Protein AF-W5PXC7-F1 (afdb_monomer)

Sequence (180 aa):
SSSSRVSINCCSNLGPGPRWCDVPHPPLKIPGGRGNSQRDHNLSANLFYSDNRLNVTEELTSNNKTRIFNVQSRLTEAKHINWRAVLSNSCLYIEIPGGALPEGSKDSFAVLLEFAEEQLHVDHVFICFHKNRDDRAALLRTFSFLGFEIVRPGHPLVPKRPDACFMAYTFERESSGEEE

pLDDT: mean 79.74, std 21.17, range [34.0, 98.38]

Foldseek 3Di:
DDDDDDDDDDDDDDDDDDDDDDDDDDDDDDPPPPPPPPPDPPPAWDFDDDDQFWTKTWGDDPDPQKIWIWIWTDPDVPDIDTWIWIDGPLEIETEDDPDDDDPCVVVSVVVVVVCSCPVVVHFKYKYKYFPPHPCNVVVQVVVVVVVWAWDDQPPPPDPNDPRMTMTMDGDDDPPPPPDD

Secondary structure (DSSP, 8-state):
------------------------PPPS--------S-----TTEEEEEE-SSEEEEEE--S-TTEEEEEEEEEEETTEEEEEEEEEETTEEEEEPPSSSPPTTHHHHHHHHHHHHHHTT--SEEEEEEETT-TTHHHHHHHHHHTT-EEPPTT-TTS-S-TTEEEEEEE----------

Radius of gyration: 29.54 Å; Cα contacts (8 Å, |Δi|>4): 214; chains: 1; bounding box: 68×79×85 Å

Solvent-accessible surface area (backbone atoms only — not comparable to full-atom values): 11642 Å² total; per-residue (Å²): 141,78,90,90,79,89,88,88,83,89,86,87,89,87,86,90,90,84,88,84,83,87,89,80,88,82,80,94,76,73,79,80,75,76,72,69,83,75,72,76,75,76,83,59,63,45,84,71,48,72,64,85,49,39,41,30,29,32,45,77,58,100,46,95,69,48,46,37,34,46,40,33,28,48,84,45,100,87,56,72,51,77,42,50,33,38,39,43,84,52,33,36,39,34,57,57,72,85,72,82,79,60,91,63,48,68,64,46,48,51,54,50,50,53,44,40,48,76,75,64,61,35,52,32,41,33,41,34,38,62,61,86,45,91,59,44,69,59,52,55,52,55,41,40,75,72,62,32,42,82,54,63,90,85,41,91,92,53,80,98,48,93,63,47,42,44,32,38,32,69,65,87,68,83,74,83,76,80,79,130

Structure (mmCIF, N/CA/C/O backbone):
data_AF-W5PXC7-F1
#
_entry.id   AF-W5PXC7-F1
#
loop_
_atom_site.group_PDB
_atom_site.id
_atom_site.type_symbol
_atom_site.label_atom_id
_atom_site.label_alt_id
_atom_site.label_comp_id
_atom_site.label_asym_id
_atom_site.label_entity_id
_atom_site.label_seq_id
_atom_site.pdbx_PDB_ins_code
_atom_site.Cartn_x
_atom_site.Cartn_y
_atom_site.Cartn_z
_atom_site.occupancy
_atom_site.B_iso_or_equiv
_atom_site.auth_seq_id
_atom_site.auth_comp_id
_atom_site.auth_asym_id
_atom_site.auth_atom_id
_atom_site.pdbx_PDB_model_num
ATOM 1 N N . SER A 1 1 ? 2.659 60.832 -31.845 1.00 37.03 1 SER A N 1
ATOM 2 C CA . SER A 1 1 ? 1.653 60.329 -32.802 1.00 37.03 1 SER A CA 1
ATOM 3 C C . SER A 1 1 ? 1.151 58.990 -32.309 1.00 37.03 1 SER A C 1
ATOM 5 O O . SER A 1 1 ? 1.986 58.197 -31.918 1.00 37.03 1 SER A O 1
ATOM 7 N N . SER A 1 2 ? -0.116 58.609 -32.271 1.00 34.00 2 SER A N 1
ATOM 8 C CA . SER A 1 2 ? -1.438 59.248 -32.317 1.00 34.00 2 SER A CA 1
ATOM 9 C C . SER A 1 2 ? -2.415 58.069 -32.179 1.00 34.00 2 SER A C 1
ATOM 11 O O . SER A 1 2 ? -2.154 57.002 -32.728 1.00 34.00 2 SER A O 1
ATOM 13 N N . SER A 1 3 ? -3.522 58.245 -31.456 1.00 39.34 3 SER A N 1
ATOM 14 C CA . SER A 1 3 ? -4.664 57.312 -31.465 1.00 39.34 3 SER A CA 1
ATOM 15 C C . SER A 1 3 ? -5.178 57.036 -32.881 1.00 39.34 3 SER A C 1
ATOM 17 O O . SER A 1 3 ? -5.023 57.907 -33.736 1.00 39.34 3 SER A O 1
ATOM 19 N N . SER A 1 4 ? -5.914 55.932 -33.084 1.00 35.84 4 SER A N 1
ATOM 20 C CA . SER A 1 4 ? -7.205 55.950 -33.803 1.00 35.84 4 SER A CA 1
ATOM 21 C C . SER A 1 4 ? -7.971 54.624 -33.746 1.00 35.84 4 SER A C 1
ATOM 23 O O . SER A 1 4 ? -7.425 53.557 -33.491 1.00 35.84 4 SER A O 1
ATOM 25 N N . ARG A 1 5 ? -9.281 54.781 -33.930 1.00 37.16 5 ARG A N 1
ATOM 26 C CA . ARG A 1 5 ? -10.424 53.893 -33.711 1.00 37.16 5 ARG A CA 1
ATOM 27 C C . ARG A 1 5 ? -10.960 53.311 -35.034 1.00 37.16 5 ARG A C 1
ATOM 29 O O . ARG A 1 5 ? -10.820 53.967 -36.055 1.00 37.16 5 ARG A O 1
ATOM 36 N N . VAL A 1 6 ? -11.733 52.217 -34.903 1.00 38.09 6 VAL A N 1
ATOM 37 C CA . VAL A 1 6 ? -12.977 51.851 -35.644 1.00 38.09 6 VAL A CA 1
ATOM 38 C C . VAL A 1 6 ? -12.861 51.478 -37.135 1.00 38.09 6 VAL A C 1
ATOM 40 O O . VAL A 1 6 ? -12.291 52.221 -37.922 1.00 38.09 6 VAL A O 1
ATOM 43 N N . SER A 1 7 ? -13.529 50.384 -37.548 1.00 36.09 7 SER A N 1
ATOM 44 C CA . SER A 1 7 ? -14.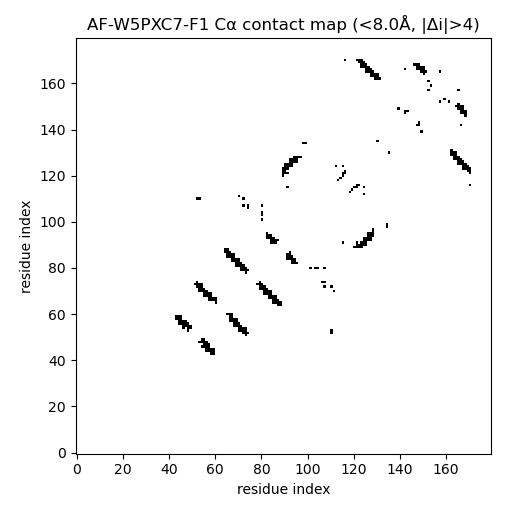666 50.437 -38.500 1.00 36.09 7 SER A CA 1
ATOM 45 C C . SER A 1 7 ? -15.353 49.088 -38.752 1.00 36.09 7 SER A C 1
ATOM 47 O O . SER A 1 7 ? -14.723 48.050 -38.918 1.00 36.09 7 SER A O 1
ATOM 49 N N . ILE 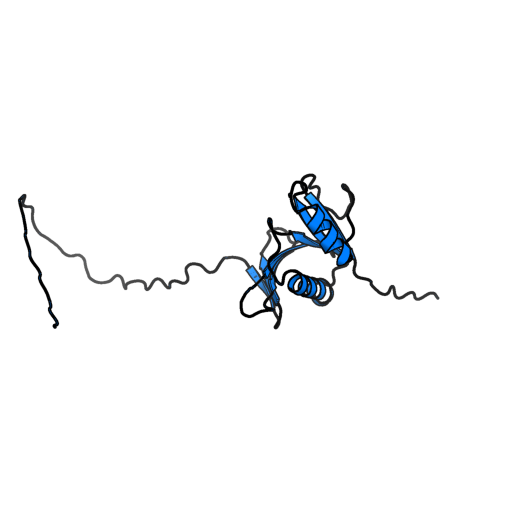A 1 8 ? -16.683 49.185 -38.768 1.00 45.88 8 ILE A N 1
ATOM 50 C CA . ILE A 1 8 ? -17.730 48.230 -39.151 1.00 45.88 8 ILE A CA 1
ATOM 51 C C . ILE A 1 8 ? -17.964 48.343 -40.668 1.00 45.88 8 ILE A C 1
ATOM 53 O O . ILE A 1 8 ? -17.938 49.458 -41.180 1.00 45.88 8 ILE A O 1
ATOM 57 N N . ASN A 1 9 ? -18.260 47.234 -41.357 1.00 39.56 9 ASN A N 1
ATOM 58 C CA . ASN A 1 9 ? -19.252 47.160 -42.452 1.00 39.56 9 ASN A CA 1
ATOM 59 C C . ASN A 1 9 ? -19.431 45.687 -42.882 1.00 39.56 9 ASN A C 1
ATOM 61 O O . ASN A 1 9 ? -18.447 45.009 -43.146 1.00 39.56 9 ASN A O 1
ATOM 65 N N . CYS A 1 10 ? -20.617 45.086 -42.730 1.00 35.12 10 CYS A N 1
ATOM 66 C CA . CYS A 1 10 ? -21.776 45.110 -43.645 1.00 35.12 10 CYS A CA 1
ATOM 67 C C . CYS A 1 10 ? -21.579 44.230 -44.891 1.00 35.12 10 CYS A C 1
ATOM 69 O O . CYS A 1 10 ? -20.696 44.502 -45.694 1.00 35.12 10 CYS A O 1
ATOM 71 N N . CYS A 1 11 ? -22.436 43.217 -45.070 1.00 38.38 11 CYS A N 1
ATOM 72 C CA . CYS A 1 11 ? -23.404 43.163 -46.175 1.00 38.38 11 CYS A CA 1
ATOM 73 C C . CYS A 1 11 ? -24.186 41.837 -46.182 1.00 38.38 11 CYS A C 1
ATOM 75 O O . CYS A 1 11 ? -23.639 40.740 -46.127 1.00 38.38 11 CYS A O 1
ATOM 77 N N . SER A 1 12 ? -25.497 42.016 -46.243 1.00 49.81 12 SER A N 1
ATOM 78 C CA . SER A 1 12 ? -26.603 41.068 -46.331 1.00 49.81 12 SER A CA 1
ATOM 79 C C . SER A 1 12 ? -26.646 40.337 -47.674 1.00 49.81 12 SER A C 1
ATOM 81 O O . SER A 1 12 ? -26.274 40.935 -48.675 1.00 49.81 12 SER A O 1
ATOM 83 N N . ASN A 1 13 ? -27.236 39.135 -47.719 1.00 40.47 13 ASN A N 1
ATOM 84 C CA . ASN A 1 13 ? -28.044 38.667 -48.856 1.00 40.47 13 ASN A CA 1
ATOM 85 C C . ASN A 1 13 ? -29.116 37.669 -48.378 1.00 40.47 13 ASN A C 1
ATOM 87 O O . ASN A 1 13 ? -28.805 36.606 -47.847 1.00 40.47 13 ASN A O 1
ATOM 91 N N . LEU A 1 14 ? -30.380 38.057 -48.567 1.00 49.69 14 LEU A N 1
ATOM 92 C CA . LEU A 1 14 ? -31.609 37.282 -48.374 1.00 49.69 14 LEU A CA 1
ATOM 93 C C . LEU A 1 14 ? -32.106 36.774 -49.739 1.00 49.69 14 LEU A C 1
ATOM 95 O O . LEU A 1 14 ? -32.060 37.516 -50.717 1.00 49.69 14 LEU A O 1
ATOM 99 N N . GLY A 1 15 ? -32.662 35.559 -49.778 1.00 39.94 15 GLY A N 1
ATOM 100 C CA . GLY A 1 15 ? -33.452 35.014 -50.894 1.00 39.94 15 GLY A CA 1
ATOM 101 C C . GLY A 1 15 ? -34.025 33.616 -50.572 1.00 39.94 15 GLY A C 1
ATOM 102 O O . GLY A 1 15 ? -33.485 32.957 -49.691 1.00 39.94 15 GLY A O 1
ATOM 103 N N . PRO A 1 16 ? -35.108 33.153 -51.234 1.00 53.62 16 PRO A N 1
ATOM 104 C CA . PRO A 1 16 ? -36.481 33.265 -50.702 1.00 53.62 16 PRO A CA 1
ATOM 105 C C . PRO A 1 16 ? -37.281 31.935 -50.652 1.00 53.62 16 PRO A C 1
ATOM 107 O O . PRO A 1 16 ? -36.978 30.994 -51.377 1.00 53.62 16 PRO A O 1
ATOM 110 N N . GLY A 1 17 ? -38.381 31.886 -49.878 1.00 46.75 17 GLY A N 1
ATOM 111 C CA . GLY A 1 17 ? -39.403 30.824 -49.984 1.00 46.75 17 GLY A CA 1
ATOM 112 C C . GLY A 1 17 ? -40.494 30.848 -48.888 1.00 46.75 17 GLY A C 1
ATOM 113 O O . GLY A 1 17 ? -40.126 30.720 -47.725 1.00 46.75 17 GLY A O 1
ATOM 114 N N . PRO A 1 18 ? -41.805 31.016 -49.198 1.00 53.16 18 PRO A N 1
ATOM 115 C CA . PRO A 1 18 ? -42.830 31.397 -48.209 1.00 53.16 18 PRO A CA 1
ATOM 116 C C . PRO A 1 18 ? -43.944 30.352 -47.920 1.00 53.16 18 PRO A C 1
ATOM 118 O O . PRO A 1 18 ? -44.157 29.426 -48.700 1.00 53.16 18 PRO A O 1
ATOM 121 N N . ARG A 1 19 ? -44.753 30.670 -46.879 1.00 51.78 19 ARG A N 1
ATOM 122 C CA . ARG A 1 19 ? -46.076 30.113 -46.457 1.00 51.78 19 ARG A CA 1
ATOM 123 C C . ARG A 1 19 ? -45.949 28.746 -45.758 1.00 51.78 19 ARG A C 1
ATOM 125 O O . ARG A 1 19 ? -45.005 28.036 -46.043 1.00 51.78 19 ARG A O 1
ATOM 132 N N . TRP A 1 20 ? -46.750 28.327 -44.769 1.00 43.81 20 TRP A N 1
ATOM 133 C CA . TRP A 1 20 ? -48.210 28.369 -44.612 1.00 43.81 20 TRP A CA 1
ATOM 134 C C . TRP A 1 20 ? -48.630 28.549 -43.126 1.00 43.81 20 TRP A C 1
ATOM 136 O O . TRP A 1 20 ? -48.108 27.875 -42.247 1.00 43.81 20 TRP A O 1
ATOM 146 N N . CYS A 1 21 ? -49.572 29.474 -42.910 1.00 44.16 21 CYS A N 1
ATOM 147 C CA . CYS A 1 21 ? -50.720 29.488 -41.981 1.00 44.16 21 CYS A CA 1
ATOM 148 C C . CYS A 1 21 ? -50.620 28.957 -40.525 1.00 44.16 21 CYS A C 1
ATOM 150 O O . CYS A 1 21 ? -50.674 27.761 -40.282 1.00 44.16 21 CYS A O 1
ATOM 152 N N . ASP A 1 22 ? -50.590 29.907 -39.582 1.00 50.03 22 ASP A N 1
ATOM 153 C CA . ASP A 1 22 ? -51.609 30.234 -38.553 1.00 50.03 22 ASP A CA 1
ATOM 154 C C . ASP A 1 22 ? -52.335 29.153 -37.689 1.00 50.03 22 ASP A C 1
ATOM 156 O O . ASP A 1 22 ? -53.002 28.262 -38.210 1.00 50.03 22 ASP A O 1
ATOM 160 N N . VAL A 1 23 ? -52.357 29.443 -36.365 1.00 46.06 23 VAL A N 1
ATOM 161 C CA . VAL A 1 23 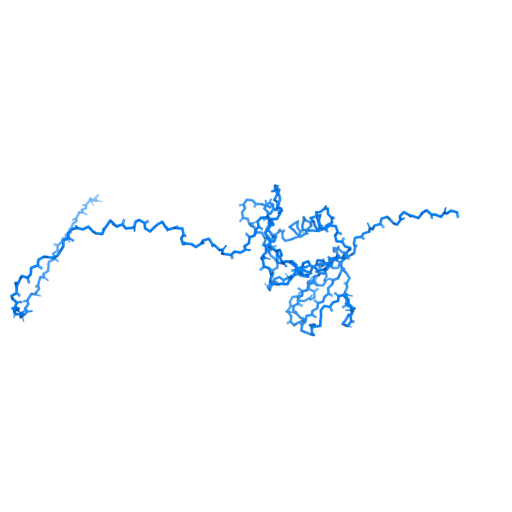? -53.252 28.994 -35.250 1.00 46.06 23 VAL A CA 1
ATOM 162 C C . VAL A 1 23 ? -52.960 27.634 -34.551 1.00 46.06 23 VAL A C 1
ATOM 164 O O . VAL A 1 23 ? -52.665 26.665 -35.245 1.00 46.06 23 VAL A O 1
ATOM 167 N N . PRO A 1 24 ? -53.162 27.440 -33.211 1.00 46.00 24 PRO A N 1
ATOM 168 C CA . PRO A 1 24 ? -53.215 28.340 -32.036 1.00 46.00 24 PRO A CA 1
ATOM 169 C C . PRO A 1 24 ? -52.190 27.980 -30.919 1.00 46.00 24 PRO A C 1
ATOM 171 O O . PRO A 1 24 ? -51.618 26.894 -30.875 1.00 46.00 24 PRO A O 1
ATOM 174 N N . HIS A 1 25 ? -52.022 28.873 -29.937 1.00 57.59 25 HIS A N 1
ATOM 175 C CA . HIS A 1 25 ? -51.255 28.640 -28.701 1.00 57.59 25 HIS A CA 1
ATOM 176 C C . HIS A 1 25 ? -51.810 27.498 -27.818 1.00 57.59 25 HIS A C 1
ATOM 178 O O . HIS A 1 25 ? -53.008 27.493 -27.528 1.00 57.59 25 HIS A O 1
ATOM 184 N N . PRO A 1 26 ? -50.941 26.651 -27.230 1.00 51.38 26 PRO A N 1
ATOM 185 C CA . PRO A 1 26 ? -51.170 26.015 -25.935 1.00 51.38 26 PRO A CA 1
ATOM 186 C C . PRO A 1 26 ? -50.350 26.697 -24.811 1.00 51.38 26 PRO A C 1
ATOM 188 O O . PRO A 1 26 ? -49.382 27.411 -25.082 1.00 51.38 26 PRO A O 1
ATOM 191 N N . PRO A 1 27 ? -50.769 26.554 -23.540 1.00 49.12 27 PRO A N 1
ATOM 192 C CA . PRO A 1 27 ? -50.632 27.596 -22.527 1.00 49.12 27 PRO A CA 1
ATOM 193 C C . PRO A 1 27 ? -49.276 27.652 -21.813 1.00 49.12 27 PRO A C 1
ATOM 195 O O . PRO A 1 27 ? -48.552 26.669 -21.667 1.00 49.12 27 PRO A O 1
ATOM 198 N N . LEU A 1 28 ? -49.015 28.842 -21.265 1.00 53.34 28 LEU A N 1
ATOM 199 C CA . LEU A 1 28 ? -48.075 29.106 -20.181 1.00 53.34 28 LEU A CA 1
ATOM 200 C C . LEU A 1 28 ? -48.280 28.133 -19.010 1.00 53.34 28 LEU A C 1
ATOM 202 O O . LEU A 1 28 ? -49.341 28.134 -18.390 1.00 53.34 28 LEU A O 1
ATOM 206 N N . LYS A 1 29 ? -47.201 27.413 -18.681 1.00 55.25 29 LYS A N 1
ATOM 207 C CA . LYS A 1 29 ? -46.742 26.926 -17.362 1.00 55.25 29 LYS A CA 1
ATOM 208 C C . LYS A 1 29 ? -46.285 25.473 -17.449 1.00 55.25 29 LYS A C 1
ATOM 210 O O . LYS A 1 29 ? -46.997 24.548 -17.083 1.00 55.25 29 LYS A O 1
ATOM 215 N N . ILE A 1 30 ? -45.015 25.304 -17.783 1.00 56.41 30 ILE A N 1
ATOM 216 C CA . ILE A 1 30 ? -44.193 24.359 -17.034 1.00 56.41 30 ILE A CA 1
ATOM 217 C C . ILE A 1 30 ? -43.286 25.271 -16.212 1.00 56.41 30 ILE A C 1
ATOM 219 O O . ILE A 1 30 ? -42.560 26.066 -16.817 1.00 56.41 30 ILE A O 1
ATOM 223 N N . PRO A 1 31 ? -43.361 25.282 -14.868 1.00 47.78 31 PRO A N 1
ATOM 224 C CA . PRO A 1 31 ? -42.349 25.965 -14.083 1.00 47.78 31 PRO A CA 1
ATOM 225 C C . PRO A 1 31 ? -41.030 25.368 -14.539 1.00 47.78 31 PRO A C 1
ATOM 227 O O . PRO A 1 31 ? -40.871 24.150 -14.464 1.00 47.78 31 PRO A O 1
ATOM 230 N N . GLY A 1 32 ? -40.152 26.209 -15.090 1.00 52.38 32 GLY A N 1
ATOM 231 C CA . GLY A 1 32 ? -38.798 25.824 -15.437 1.00 52.38 32 GLY A CA 1
ATOM 232 C C . GLY A 1 32 ? -38.215 25.157 -14.209 1.00 52.38 32 GLY A C 1
ATOM 233 O O . GLY A 1 32 ? -37.885 25.833 -13.233 1.00 52.38 32 GLY A O 1
ATOM 234 N N . GLY A 1 33 ? -38.207 23.824 -14.238 1.00 43.62 33 GLY A N 1
ATOM 235 C CA . GLY A 1 33 ? -37.598 22.998 -13.228 1.00 43.62 33 GLY A CA 1
ATOM 236 C C . GLY A 1 33 ? -36.159 23.434 -13.239 1.00 43.62 33 GLY A C 1
ATOM 237 O O . GLY A 1 33 ? -35.415 23.112 -14.163 1.00 43.62 33 GLY A O 1
ATOM 238 N N . ARG A 1 34 ? -35.818 24.266 -12.256 1.00 55.53 34 ARG A N 1
ATOM 239 C CA . ARG A 1 34 ? -34.465 24.590 -11.861 1.00 55.53 34 ARG A CA 1
ATOM 240 C C . ARG A 1 34 ? -33.844 23.239 -11.568 1.00 55.53 34 ARG A C 1
ATOM 242 O O . ARG A 1 34 ? -33.974 22.721 -10.464 1.00 55.53 34 ARG A O 1
ATOM 249 N N . GLY A 1 35 ? -33.285 22.629 -12.609 1.00 46.12 35 GLY A N 1
ATOM 250 C CA . GLY A 1 35 ? -32.434 21.473 -12.503 1.00 46.12 35 GLY A CA 1
ATOM 251 C C . GLY A 1 35 ? -31.313 21.944 -11.614 1.00 46.12 35 GLY A C 1
ATOM 252 O O . GLY A 1 35 ? -30.418 22.651 -12.068 1.00 46.12 35 GLY A O 1
ATOM 253 N N . ASN A 1 36 ? -31.447 21.646 -10.326 1.00 53.06 36 ASN A N 1
ATOM 254 C CA . ASN A 1 36 ? -30.350 21.681 -9.401 1.00 53.06 36 ASN A CA 1
ATOM 255 C C . ASN A 1 36 ? -29.248 20.899 -10.109 1.00 53.06 36 ASN A C 1
ATOM 257 O O . ASN A 1 36 ? -29.402 19.705 -10.377 1.00 53.06 36 ASN A O 1
ATOM 261 N N . SER A 1 37 ? -28.186 21.582 -10.515 1.00 55.69 37 SER A N 1
ATOM 262 C CA . SER A 1 37 ? -26.933 20.970 -10.934 1.00 55.69 37 SER A CA 1
ATOM 263 C C . SER A 1 37 ? -26.261 20.360 -9.701 1.00 55.69 37 SER A C 1
ATOM 265 O O . SER A 1 37 ? -25.144 20.692 -9.340 1.00 55.69 37 SER A O 1
ATOM 267 N N . GLN A 1 38 ? -27.001 19.456 -9.064 1.00 50.22 38 GLN A N 1
ATOM 268 C CA . GLN A 1 38 ? -26.556 18.393 -8.186 1.00 50.22 38 GLN A CA 1
ATOM 269 C C . GLN A 1 38 ? -26.638 17.085 -8.991 1.00 50.22 38 GLN A C 1
ATOM 271 O O . GLN A 1 38 ? -27.164 16.066 -8.563 1.00 50.22 38 GLN A O 1
ATOM 276 N N . ARG A 1 39 ? -26.176 17.188 -10.238 1.00 55.50 39 ARG A N 1
ATOM 277 C CA . ARG A 1 39 ? -25.636 16.122 -11.075 1.00 55.50 39 ARG A CA 1
ATOM 278 C C . ARG A 1 39 ? -24.127 16.355 -10.967 1.00 55.50 39 ARG A C 1
ATOM 280 O O . ARG A 1 39 ? -23.691 17.435 -11.341 1.00 55.50 39 ARG A O 1
ATOM 287 N N . ASP A 1 40 ? -23.303 15.549 -10.316 1.00 49.16 40 ASP A N 1
ATOM 288 C CA . ASP A 1 40 ? -23.395 14.140 -9.968 1.00 49.16 40 ASP A CA 1
ATOM 289 C C . ASP A 1 40 ? -22.700 13.957 -8.606 1.00 49.16 40 ASP A C 1
ATOM 291 O O . ASP A 1 40 ? -21.475 14.044 -8.521 1.00 49.16 40 ASP A O 1
ATOM 295 N N . HIS A 1 41 ? -23.436 13.731 -7.509 1.00 53.00 41 HIS A N 1
ATOM 296 C CA . HIS A 1 41 ? -22.770 13.158 -6.335 1.00 53.00 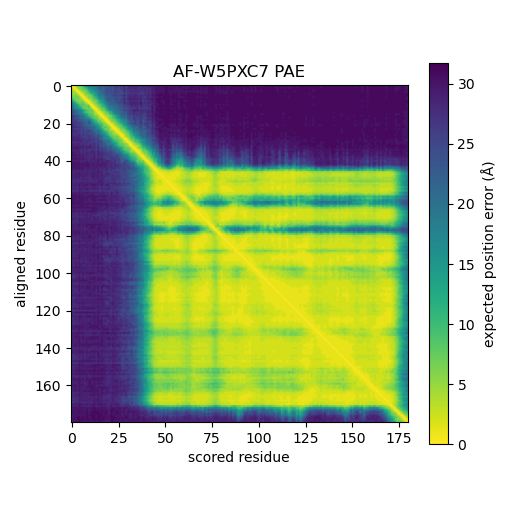41 HIS A CA 1
ATOM 297 C C . HIS A 1 41 ? -22.435 11.722 -6.701 1.00 53.00 41 HIS A C 1
ATOM 299 O O . HIS A 1 41 ? -23.327 10.886 -6.828 1.00 53.00 41 HIS A O 1
ATOM 305 N N . ASN A 1 42 ? -21.146 11.494 -6.937 1.00 50.66 42 ASN A N 1
ATOM 306 C CA . ASN A 1 42 ? -20.521 10.193 -7.074 1.00 50.66 42 ASN A CA 1
ATOM 307 C C . ASN A 1 42 ? -21.177 9.211 -6.085 1.00 50.66 42 ASN A C 1
ATOM 309 O O . ASN A 1 42 ? -21.038 9.334 -4.868 1.00 50.66 42 ASN A O 1
ATOM 313 N N . LEU A 1 43 ? -22.010 8.328 -6.633 1.00 52.97 43 LEU A N 1
ATOM 314 C CA . LEU A 1 43 ? -22.773 7.342 -5.890 1.00 52.97 43 LEU A CA 1
ATOM 315 C C . LEU A 1 43 ? -21.791 6.379 -5.206 1.00 52.97 43 LEU A C 1
ATOM 317 O O . LEU A 1 43 ? -20.917 5.853 -5.887 1.00 52.97 43 LEU A O 1
ATOM 321 N N . SER A 1 44 ? -22.012 6.100 -3.912 1.00 61.00 44 SER A N 1
ATOM 322 C CA . SER A 1 44 ? -21.547 4.933 -3.122 1.00 61.00 44 SER A CA 1
ATOM 323 C C . SER A 1 44 ? -20.354 5.045 -2.157 1.00 61.00 44 SER A C 1
ATOM 325 O O . SER A 1 44 ? -20.133 4.078 -1.429 1.00 61.00 44 SER A O 1
ATOM 327 N N . ALA A 1 45 ? -19.637 6.171 -2.061 1.00 70.19 45 ALA A N 1
ATOM 328 C CA . ALA A 1 45 ? -18.523 6.295 -1.109 1.00 70.19 45 ALA A CA 1
ATOM 329 C C . ALA A 1 45 ? -18.944 6.987 0.208 1.00 70.19 45 ALA A C 1
ATOM 331 O O . ALA A 1 45 ? -19.246 8.181 0.216 1.00 70.19 45 ALA A O 1
ATOM 332 N N . ASN A 1 46 ? -18.967 6.252 1.325 1.00 88.44 46 ASN A N 1
ATOM 333 C CA . ASN A 1 46 ? -19.269 6.794 2.657 1.00 88.44 46 ASN A CA 1
ATOM 334 C C . ASN A 1 46 ? -17.995 7.316 3.332 1.00 88.44 46 ASN A C 1
ATOM 336 O O . ASN A 1 46 ? -16.942 6.695 3.223 1.00 88.44 46 ASN A O 1
ATOM 340 N N . LEU A 1 47 ? -18.068 8.434 4.061 1.00 93.12 47 LEU A N 1
ATOM 341 C CA . LEU A 1 47 ? -16.931 8.897 4.862 1.00 93.12 47 LEU A CA 1
ATOM 342 C C . LEU A 1 47 ? -16.654 7.890 5.985 1.00 93.12 47 LEU A C 1
ATOM 344 O O . LEU A 1 47 ? -17.529 7.645 6.812 1.00 93.12 47 LEU A O 1
ATOM 348 N N . PHE A 1 48 ? -15.444 7.333 6.012 1.00 94.44 48 PHE A N 1
ATOM 349 C CA . PHE A 1 48 ? -15.023 6.372 7.029 1.00 94.44 48 PHE A CA 1
ATOM 350 C C . PHE A 1 48 ? -14.189 7.040 8.127 1.00 94.44 48 PHE A C 1
ATOM 352 O O . PHE A 1 48 ? -14.471 6.874 9.308 1.00 94.44 48 PHE A O 1
ATOM 359 N N . TYR A 1 49 ? -13.180 7.820 7.737 1.00 95.56 49 TYR A N 1
ATOM 360 C CA . TYR A 1 49 ? -12.266 8.491 8.661 1.00 95.56 49 TYR A CA 1
ATOM 361 C C . TYR A 1 49 ? -11.794 9.816 8.061 1.00 95.56 49 TYR A C 1
ATOM 363 O O . TYR A 1 49 ? -11.605 9.924 6.850 1.00 95.56 49 TYR A O 1
ATOM 371 N N . SER A 1 50 ? -11.597 10.843 8.883 1.00 95.31 50 SER A N 1
ATOM 372 C CA . SER A 1 50 ? -10.950 12.079 8.445 1.00 95.31 50 SER A CA 1
ATOM 373 C C . SER A 1 50 ? -10.283 12.771 9.618 1.00 95.31 50 SER A C 1
ATOM 375 O O . SER A 1 50 ? -10.906 12.958 10.660 1.00 95.31 50 SER A O 1
ATOM 377 N N . ASP A 1 51 ? -9.061 13.228 9.399 1.00 94.19 51 ASP A N 1
ATOM 378 C CA . ASP A 1 51 ? -8.317 14.086 10.312 1.00 94.19 51 ASP A CA 1
ATOM 379 C C . ASP A 1 51 ? -7.645 15.223 9.515 1.00 94.19 51 ASP A C 1
ATOM 381 O O . ASP A 1 51 ? -8.053 15.551 8.393 1.00 94.19 51 ASP A O 1
ATOM 385 N N . ASN A 1 52 ? -6.621 15.849 10.098 1.00 92.75 52 ASN A N 1
ATOM 386 C CA . ASN A 1 52 ? -5.881 16.927 9.446 1.00 92.75 52 ASN A CA 1
ATOM 387 C C . ASN A 1 52 ? -4.973 16.431 8.306 1.00 92.75 52 ASN A C 1
ATOM 389 O O . ASN A 1 52 ? -4.578 17.232 7.462 1.00 92.75 52 ASN A O 1
ATOM 393 N N . ARG A 1 53 ? -4.618 15.138 8.274 1.00 94.56 53 ARG A N 1
ATOM 394 C CA . ARG A 1 53 ? -3.632 14.573 7.337 1.00 94.56 53 ARG A CA 1
ATOM 395 C C . ARG A 1 53 ? -4.269 13.671 6.282 1.00 94.56 53 ARG A C 1
ATOM 397 O O . ARG A 1 53 ? -3.712 13.561 5.189 1.00 94.56 53 ARG A O 1
ATOM 404 N N . LEU A 1 54 ? -5.41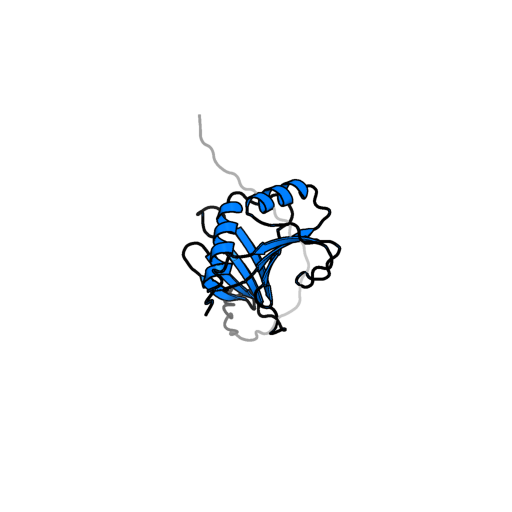6 13.064 6.572 1.00 95.88 54 LEU A N 1
ATOM 405 C CA . LEU A 1 54 ? -6.118 12.076 5.766 1.00 95.88 54 LEU A CA 1
ATOM 406 C C . LEU A 1 54 ? -7.615 12.365 5.649 1.00 95.88 54 LEU A C 1
ATOM 408 O O . LEU A 1 54 ? -8.286 12.877 6.544 1.00 95.88 54 LEU A O 1
ATOM 412 N N . ASN A 1 55 ? -8.163 11.919 4.529 1.00 95.81 55 ASN A N 1
ATOM 413 C CA . ASN A 1 55 ? -9.582 11.725 4.327 1.00 95.81 55 ASN A CA 1
ATOM 414 C C . ASN A 1 55 ? -9.802 10.371 3.667 1.00 95.81 55 ASN A C 1
ATOM 416 O O . ASN A 1 55 ? -9.268 10.099 2.594 1.00 95.81 55 ASN A O 1
ATOM 420 N N . VAL A 1 56 ? -10.559 9.517 4.339 1.00 96.88 56 VAL A N 1
ATOM 421 C CA . VAL A 1 56 ? -10.773 8.129 3.962 1.00 96.88 56 VAL A CA 1
ATOM 422 C C . VAL A 1 56 ? -12.249 7.921 3.707 1.00 96.88 56 VAL A C 1
ATOM 424 O O . VAL A 1 56 ? -13.088 8.126 4.587 1.00 96.88 56 VAL A O 1
ATOM 427 N N . THR A 1 57 ? -12.557 7.478 2.499 1.00 96.12 57 THR A N 1
ATOM 428 C CA . THR A 1 57 ? -13.909 7.081 2.113 1.00 96.12 57 THR A CA 1
ATOM 429 C C . THR A 1 57 ? -13.947 5.591 1.824 1.00 96.12 57 THR A C 1
ATOM 431 O O . THR A 1 57 ? -12.957 5.017 1.375 1.00 96.12 57 THR A O 1
ATOM 434 N N . GLU A 1 58 ? -15.077 4.960 2.106 1.00 93.94 58 GLU A N 1
ATOM 435 C CA . GLU A 1 58 ? -15.324 3.542 1.887 1.00 93.94 58 GLU A CA 1
ATOM 436 C C . GLU A 1 58 ? -16.324 3.349 0.748 1.00 93.94 58 GLU A C 1
ATOM 438 O O . GLU A 1 58 ? -17.432 3.884 0.800 1.00 93.94 58 GLU A O 1
ATOM 443 N N . GLU A 1 59 ? -15.949 2.565 -0.260 1.00 91.12 59 GLU A N 1
ATOM 444 C CA . GLU A 1 59 ? -16.850 2.139 -1.332 1.00 91.12 59 GLU A CA 1
ATOM 445 C C . GLU A 1 59 ? -17.739 0.990 -0.841 1.00 91.12 59 GLU A C 1
ATOM 447 O O . GLU A 1 59 ? -17.252 -0.004 -0.293 1.00 91.12 59 GLU A O 1
ATOM 452 N N . LEU A 1 60 ? -19.049 1.093 -1.082 1.00 78.94 60 LEU A N 1
ATOM 453 C CA . LEU A 1 60 ? -19.980 -0.002 -0.818 1.00 78.94 60 LEU A CA 1
ATOM 454 C C . LEU A 1 60 ? -19.712 -1.170 -1.774 1.00 78.94 60 LEU A C 1
ATOM 456 O O . LEU A 1 60 ? -19.977 -1.091 -2.974 1.00 78.94 60 LEU A O 1
ATOM 460 N N . THR A 1 61 ? -19.231 -2.283 -1.231 1.00 77.06 61 THR A N 1
ATOM 461 C CA . THR A 1 61 ? -19.078 -3.536 -1.966 1.00 77.06 61 THR A CA 1
ATOM 462 C C . THR A 1 61 ? -20.285 -4.444 -1.733 1.00 77.06 61 THR A C 1
ATOM 464 O O . THR A 1 61 ? -20.876 -4.485 -0.655 1.00 77.06 61 THR A O 1
ATOM 467 N N . SER A 1 62 ? -20.658 -5.237 -2.739 1.00 73.44 62 SER A N 1
ATOM 468 C CA . SER A 1 62 ? -21.711 -6.255 -2.591 1.00 73.44 62 SER A CA 1
ATOM 469 C C . SER A 1 62 ? -21.292 -7.402 -1.660 1.00 73.44 62 SER A C 1
ATOM 471 O O . SER A 1 62 ? -22.122 -8.228 -1.281 1.00 73.44 62 SER A O 1
ATOM 473 N N . ASN A 1 63 ? -19.997 -7.492 -1.333 1.00 74.12 63 ASN A N 1
ATOM 474 C CA . ASN A 1 63 ? -19.415 -8.521 -0.488 1.00 74.12 63 ASN A CA 1
ATOM 475 C C . ASN A 1 63 ? -19.072 -7.954 0.899 1.00 74.12 63 ASN A C 1
ATOM 477 O O . ASN A 1 63 ? -18.182 -7.139 1.076 1.00 74.12 63 ASN A O 1
ATOM 481 N N . ASN A 1 64 ? -19.710 -8.464 1.946 1.00 71.19 64 ASN A N 1
ATOM 482 C CA . ASN A 1 64 ? -19.398 -8.039 3.317 1.00 71.19 64 ASN A CA 1
ATOM 483 C C . ASN A 1 64 ? -17.998 -8.471 3.807 1.00 71.19 64 ASN A C 1
ATOM 485 O O . ASN A 1 64 ? -17.595 -8.117 4.910 1.00 71.19 64 ASN A O 1
ATOM 489 N N . LYS A 1 65 ? -17.263 -9.260 3.012 1.00 83.62 65 LYS A N 1
ATOM 490 C CA . LYS A 1 65 ? -15.956 -9.815 3.380 1.00 83.62 65 LYS A CA 1
ATOM 491 C C . LYS A 1 65 ? -14.789 -8.861 3.117 1.00 83.62 65 LYS A C 1
ATOM 493 O O . LYS A 1 65 ? -13.755 -8.993 3.763 1.00 83.62 65 LYS A O 1
ATOM 498 N N . THR A 1 66 ? -14.929 -7.941 2.164 1.00 90.19 66 THR A N 1
ATOM 499 C CA . THR A 1 66 ? -13.851 -7.017 1.790 1.00 90.19 66 THR A CA 1
ATOM 500 C C . THR A 1 66 ? -14.371 -5.599 1.716 1.00 90.19 66 THR A C 1
ATOM 502 O O . THR A 1 66 ? -15.403 -5.362 1.094 1.00 90.19 66 THR A O 1
ATOM 505 N N . ARG A 1 67 ? -13.630 -4.667 2.307 1.00 93.00 67 ARG A N 1
ATOM 506 C CA . ARG A 1 67 ? -13.951 -3.238 2.326 1.00 93.00 67 ARG A CA 1
ATOM 507 C C . ARG A 1 67 ? -12.940 -2.511 1.454 1.00 93.00 67 ARG A C 1
ATOM 509 O O . ARG A 1 67 ? -11.753 -2.830 1.507 1.00 93.00 67 ARG A O 1
ATOM 516 N N . ILE A 1 68 ? -13.388 -1.579 0.623 1.00 94.56 68 ILE A N 1
ATOM 517 C CA . ILE A 1 68 ? -12.503 -0.832 -0.276 1.00 94.56 68 ILE A CA 1
ATOM 518 C C . ILE A 1 68 ? -12.445 0.605 0.215 1.00 94.56 68 ILE A C 1
ATOM 520 O O . ILE A 1 68 ? -13.477 1.256 0.344 1.00 94.56 68 ILE A O 1
ATOM 524 N N . PHE A 1 69 ? -11.237 1.092 0.473 1.00 96.06 69 PHE A N 1
ATOM 525 C CA . PHE A 1 69 ? -10.978 2.443 0.938 1.00 96.06 69 PHE A CA 1
ATOM 526 C C . PHE A 1 69 ? -10.261 3.266 -0.128 1.00 96.06 69 PHE A C 1
ATOM 528 O O . PHE A 1 69 ? -9.272 2.826 -0.718 1.00 96.06 69 PHE A O 1
ATOM 535 N N . ASN A 1 70 ? -10.718 4.502 -0.301 1.00 95.56 70 ASN A N 1
ATOM 536 C CA . ASN A 1 70 ? -9.971 5.553 -0.974 1.00 95.56 70 ASN A CA 1
ATOM 537 C C . ASN A 1 70 ? -9.391 6.474 0.096 1.00 95.56 70 ASN A C 1
ATOM 539 O O . ASN A 1 70 ? -10.128 7.215 0.749 1.00 95.56 70 ASN A O 1
ATOM 543 N N . VAL A 1 71 ? -8.074 6.396 0.283 1.00 96.25 71 VAL A N 1
ATOM 544 C CA . VAL A 1 71 ? -7.329 7.165 1.281 1.00 96.25 71 VAL A CA 1
ATOM 545 C C . VAL A 1 71 ? -6.641 8.332 0.592 1.00 96.25 71 VAL A C 1
ATOM 547 O O . VAL A 1 71 ? -5.688 8.152 -0.162 1.00 96.25 71 VAL A O 1
ATOM 550 N N . GLN A 1 72 ? -7.124 9.538 0.852 1.00 95.19 72 GLN A N 1
ATOM 551 C CA . GLN A 1 72 ? -6.549 10.774 0.348 1.00 95.19 72 GLN A CA 1
ATOM 552 C C . GLN A 1 72 ? -5.712 11.446 1.433 1.00 95.19 72 GLN A C 1
ATOM 554 O O . GLN A 1 72 ? -6.248 11.800 2.479 1.00 95.19 72 GLN A O 1
ATOM 559 N N . SER A 1 73 ? -4.433 11.699 1.169 1.00 94.19 73 SER A N 1
ATOM 560 C CA . SER A 1 73 ? -3.600 12.528 2.041 1.00 94.19 73 SER A CA 1
ATOM 561 C C . SER A 1 73 ? -3.653 14.009 1.673 1.00 94.19 73 SER A C 1
ATOM 563 O O . SER A 1 73 ? -3.830 14.381 0.509 1.00 94.19 73 SER A O 1
ATOM 565 N N . ARG A 1 74 ? -3.493 14.856 2.693 1.00 91.31 74 ARG A N 1
ATOM 566 C CA . ARG A 1 74 ? -3.600 16.324 2.641 1.00 91.31 74 ARG A CA 1
ATOM 567 C C . ARG A 1 74 ? -2.406 17.005 3.320 1.00 91.31 74 ARG A C 1
ATOM 569 O O . ARG A 1 74 ? -2.554 18.011 3.998 1.00 91.31 74 ARG A O 1
ATOM 576 N N . LEU A 1 75 ? -1.212 16.427 3.174 1.00 86.69 75 LEU A N 1
ATOM 577 C CA . LEU A 1 75 ? -0.005 16.900 3.870 1.00 86.69 75 LEU A CA 1
ATOM 578 C C . LEU A 1 75 ? 0.537 18.234 3.353 1.00 86.69 75 LEU A C 1
ATOM 580 O O . LEU A 1 75 ? 1.250 18.925 4.072 1.00 86.69 75 LEU A O 1
ATOM 584 N N . THR A 1 76 ? 0.237 18.583 2.103 1.00 75.12 76 THR A N 1
ATOM 585 C CA . THR A 1 76 ? 0.670 19.845 1.495 1.00 75.12 76 THR A CA 1
ATOM 586 C C . THR A 1 76 ? -0.511 20.505 0.798 1.00 75.12 76 THR A C 1
ATOM 588 O O . THR A 1 76 ? -1.346 19.815 0.214 1.00 75.12 76 THR A O 1
ATOM 591 N N . GLU A 1 77 ? -0.565 21.838 0.818 1.00 67.12 77 GLU A N 1
ATOM 592 C CA . GLU A 1 77 ? -1.657 22.614 0.207 1.00 67.12 77 GLU A CA 1
ATOM 593 C C . GLU A 1 77 ? -1.748 22.433 -1.319 1.00 67.12 77 GLU A C 1
ATOM 595 O O . GLU A 1 77 ? -2.788 22.690 -1.919 1.00 67.12 77 GLU A O 1
ATOM 600 N N . ALA A 1 78 ? -0.664 21.986 -1.963 1.00 61.94 78 ALA A N 1
ATOM 601 C CA . ALA A 1 78 ? -0.551 21.962 -3.418 1.00 61.94 78 ALA A CA 1
ATOM 602 C C . ALA A 1 78 ? -0.855 20.599 -4.065 1.00 61.94 78 ALA A C 1
ATOM 604 O O . ALA A 1 78 ? -1.126 20.559 -5.267 1.00 61.94 78 ALA A O 1
ATOM 605 N N . LYS A 1 79 ? -0.784 19.476 -3.330 1.00 73.50 79 LYS A N 1
ATOM 606 C CA . LYS A 1 79 ? -0.959 18.131 -3.912 1.00 73.50 79 LYS A CA 1
ATOM 607 C C . LYS A 1 79 ? -1.593 17.157 -2.920 1.00 73.50 79 LYS A C 1
ATOM 609 O O . LYS A 1 79 ? -1.027 16.873 -1.867 1.00 73.50 79 LYS A O 1
ATOM 614 N N . HIS A 1 80 ? -2.736 16.594 -3.307 1.00 85.50 80 HIS A N 1
ATOM 615 C CA . HIS A 1 80 ? -3.346 15.452 -2.628 1.00 85.50 80 HIS A CA 1
ATOM 616 C C . HIS A 1 80 ? -2.862 14.153 -3.271 1.00 85.50 80 HIS A C 1
ATOM 618 O O . HIS A 1 80 ? -2.844 14.041 -4.500 1.00 85.50 80 HIS A O 1
ATOM 624 N N . ILE A 1 81 ? -2.514 13.158 -2.457 1.00 92.12 81 ILE A N 1
ATOM 625 C CA . ILE A 1 81 ? -2.130 11.826 -2.941 1.00 92.12 81 ILE A CA 1
ATOM 626 C C . ILE A 1 81 ? -3.232 10.855 -2.551 1.00 92.12 81 ILE A C 1
ATOM 628 O O . ILE A 1 81 ? -3.635 10.809 -1.393 1.00 92.12 81 ILE A O 1
ATOM 632 N N . ASN A 1 82 ? -3.736 10.102 -3.525 1.00 93.12 82 ASN A N 1
ATOM 633 C CA . ASN A 1 82 ? -4.805 9.139 -3.304 1.00 93.12 82 ASN A CA 1
ATOM 634 C C . ASN A 1 82 ? -4.242 7.722 -3.398 1.00 93.12 82 ASN A C 1
ATOM 636 O O . ASN A 1 82 ? -3.567 7.380 -4.370 1.00 93.12 82 ASN A O 1
ATOM 640 N N . TRP A 1 83 ? -4.570 6.904 -2.408 1.00 95.44 83 TRP A N 1
ATOM 641 C CA . TRP A 1 83 ? -4.248 5.489 -2.347 1.00 95.44 83 TRP A CA 1
ATOM 642 C C . TRP A 1 83 ? -5.537 4.692 -2.344 1.00 95.44 83 TRP A C 1
ATOM 644 O O . TRP A 1 83 ? -6.450 4.970 -1.565 1.00 95.44 83 TRP A O 1
ATOM 654 N N . ARG A 1 84 ? -5.598 3.679 -3.202 1.00 95.19 84 ARG A N 1
ATOM 655 C CA . ARG A 1 84 ? -6.685 2.711 -3.182 1.00 95.19 84 ARG A CA 1
ATOM 656 C C . ARG A 1 84 ? -6.237 1.498 -2.386 1.00 95.19 84 ARG A C 1
ATOM 658 O O . ARG A 1 84 ? -5.226 0.877 -2.721 1.00 95.19 84 ARG A O 1
ATOM 665 N N . ALA A 1 85 ? -6.986 1.183 -1.339 1.00 96.56 85 ALA A N 1
ATOM 666 C CA . ALA A 1 85 ? -6.680 0.095 -0.432 1.00 96.56 85 ALA A CA 1
ATOM 667 C C . ALA A 1 85 ? -7.879 -0.844 -0.285 1.00 96.56 85 ALA A C 1
ATOM 669 O O . ALA A 1 85 ? -9.029 -0.415 -0.287 1.00 96.56 85 ALA A O 1
ATOM 670 N N . VAL A 1 86 ? -7.616 -2.136 -0.151 1.00 95.75 86 VAL A N 1
ATOM 671 C CA . VAL A 1 86 ? -8.631 -3.155 0.112 1.00 95.75 86 VAL A CA 1
ATOM 672 C C . VAL A 1 86 ? -8.324 -3.771 1.461 1.00 95.75 86 VAL A C 1
ATOM 674 O O . VAL A 1 86 ? -7.246 -4.320 1.652 1.00 95.75 86 VAL A O 1
ATOM 677 N N . LEU A 1 87 ? -9.260 -3.691 2.394 1.00 95.31 87 LEU A N 1
ATOM 678 C CA . LEU A 1 87 ? -9.185 -4.384 3.669 1.00 95.31 87 LEU A CA 1
ATOM 679 C C . LEU A 1 87 ? -9.894 -5.732 3.547 1.00 95.31 87 LEU A C 1
ATOM 681 O O . LEU A 1 87 ? -11.058 -5.807 3.145 1.00 95.31 87 LEU A O 1
ATOM 685 N N . SER A 1 88 ? -9.190 -6.797 3.909 1.00 93.50 88 SER A N 1
ATOM 686 C CA . SER A 1 88 ? -9.738 -8.148 3.994 1.00 93.50 88 SER A CA 1
ATOM 687 C C . SER A 1 88 ? -9.137 -8.845 5.204 1.00 93.50 88 SER A C 1
ATOM 689 O O . SER A 1 88 ? -7.922 -9.019 5.270 1.00 93.50 88 SER A O 1
ATOM 691 N N . ASN A 1 89 ? -9.985 -9.295 6.133 1.00 90.75 89 ASN A N 1
ATOM 692 C CA . ASN A 1 89 ? -9.554 -9.738 7.464 1.00 90.75 89 ASN A CA 1
ATOM 693 C C . ASN A 1 89 ? -8.667 -8.650 8.116 1.00 90.75 89 ASN A C 1
ATOM 695 O O . ASN A 1 89 ? -8.978 -7.468 8.001 1.00 90.75 89 ASN A O 1
ATOM 699 N N . SER A 1 90 ? -7.548 -9.032 8.729 1.00 93.31 90 SER A N 1
ATOM 700 C CA . SER A 1 90 ? -6.550 -8.123 9.305 1.00 93.31 90 SER A CA 1
ATOM 701 C C . SER A 1 90 ? -5.435 -7.739 8.320 1.00 93.31 90 SER A C 1
ATOM 703 O O . SER A 1 90 ? -4.291 -7.530 8.721 1.00 93.31 90 SER A O 1
ATOM 705 N N . CYS A 1 91 ? -5.717 -7.718 7.015 1.00 96.31 91 CYS A N 1
ATOM 706 C CA . CYS A 1 91 ? -4.730 -7.395 5.987 1.00 96.31 91 CYS A CA 1
ATOM 707 C C . CYS A 1 91 ? -5.220 -6.246 5.105 1.00 96.31 91 CYS A C 1
ATOM 709 O O . CYS A 1 91 ? -6.301 -6.326 4.511 1.00 96.31 91 CYS A O 1
ATOM 711 N N . LEU A 1 92 ? -4.403 -5.200 4.986 1.00 97.88 92 LEU A N 1
ATOM 712 C CA . LEU A 1 92 ? -4.644 -4.085 4.075 1.00 97.88 92 LEU A CA 1
ATOM 713 C C . LEU A 1 92 ? -3.816 -4.268 2.802 1.00 97.88 92 LEU A C 1
ATOM 715 O O . LEU A 1 92 ? -2.601 -4.396 2.873 1.00 97.88 92 LEU A O 1
ATOM 719 N N . TYR A 1 93 ? -4.450 -4.254 1.635 1.00 97.50 93 TYR A N 1
ATOM 720 C CA . TYR A 1 93 ? -3.792 -4.402 0.336 1.00 97.50 93 TYR A CA 1
ATOM 721 C C . TYR A 1 93 ? -3.846 -3.082 -0.423 1.00 97.50 93 TYR A C 1
ATOM 723 O O . TYR A 1 93 ? -4.931 -2.614 -0.753 1.00 97.50 93 TYR A O 1
ATOM 731 N N . ILE A 1 94 ? -2.695 -2.499 -0.735 1.00 97.69 94 ILE A N 1
ATOM 732 C CA . ILE A 1 94 ? -2.573 -1.210 -1.417 1.00 97.69 94 ILE A CA 1
ATOM 733 C C . ILE A 1 94 ? -2.034 -1.445 -2.828 1.00 97.69 94 ILE A C 1
ATOM 735 O O . ILE A 1 94 ? -1.007 -2.101 -3.028 1.00 97.69 94 ILE A O 1
ATOM 739 N N . GLU A 1 95 ? -2.722 -0.908 -3.830 1.00 95.06 95 GLU A N 1
ATOM 740 C CA . GLU A 1 95 ? -2.244 -0.942 -5.211 1.00 95.06 95 GLU A CA 1
ATOM 741 C C . GLU A 1 95 ? -1.368 0.281 -5.492 1.00 95.06 95 GLU A C 1
ATOM 743 O O . GLU A 1 95 ? -1.804 1.423 -5.342 1.00 95.06 95 GLU A O 1
ATOM 748 N N . ILE A 1 96 ? -0.118 0.050 -5.899 1.00 95.25 96 ILE A N 1
ATOM 749 C CA . ILE A 1 96 ? 0.795 1.137 -6.251 1.00 95.25 96 ILE A CA 1
ATOM 750 C C . ILE A 1 96 ? 0.457 1.622 -7.666 1.00 95.25 96 ILE A C 1
ATOM 752 O O . ILE A 1 96 ? 0.557 0.831 -8.615 1.00 95.25 96 ILE A O 1
ATOM 756 N N . PRO A 1 97 ? 0.117 2.913 -7.846 1.00 90.56 97 PRO A N 1
ATOM 757 C CA . PRO A 1 97 ? -0.260 3.448 -9.147 1.00 90.56 97 PRO A CA 1
ATOM 758 C C . PRO A 1 97 ? 0.884 3.319 -10.157 1.00 90.56 97 PRO A C 1
ATOM 760 O O . PRO A 1 97 ? 2.067 3.326 -9.801 1.00 90.56 97 PRO A O 1
ATOM 763 N N . GLY A 1 98 ? 0.524 3.170 -11.432 1.00 88.62 98 GLY A N 1
ATOM 764 C CA . GLY A 1 98 ? 1.484 3.120 -12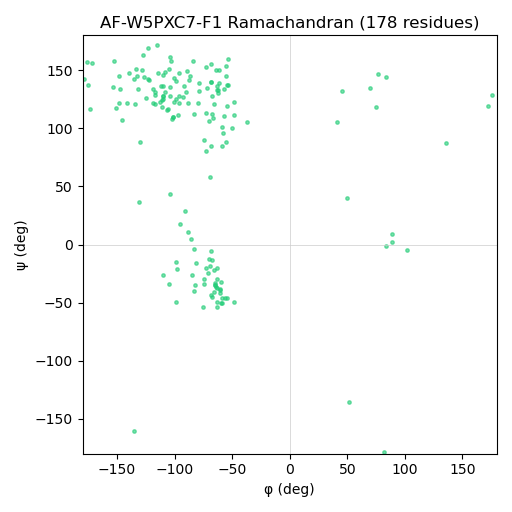.533 1.00 88.62 98 GLY A CA 1
ATOM 765 C C . GLY A 1 98 ? 2.251 4.436 -12.692 1.00 88.62 98 GLY A C 1
ATOM 766 O O . GLY A 1 98 ? 1.722 5.509 -12.416 1.00 88.62 98 GLY A O 1
ATOM 767 N N . GLY A 1 99 ? 3.491 4.343 -13.176 1.00 88.38 99 GLY A N 1
ATOM 768 C CA . GLY A 1 99 ? 4.380 5.494 -13.332 1.00 88.38 99 GLY A CA 1
ATOM 769 C C . GLY A 1 99 ? 5.089 5.899 -12.038 1.00 88.38 99 GLY A C 1
ATOM 770 O O . GLY A 1 99 ? 4.948 5.259 -10.994 1.00 88.38 99 GLY A O 1
ATOM 771 N N . ALA A 1 100 ? 5.886 6.964 -12.125 1.00 87.38 100 ALA A N 1
ATOM 772 C CA . ALA A 1 100 ? 6.638 7.467 -10.984 1.00 87.38 100 ALA A CA 1
ATOM 773 C C . ALA A 1 100 ? 5.693 7.941 -9.870 1.00 87.38 100 ALA A C 1
ATOM 775 O O . ALA A 1 100 ? 4.711 8.641 -10.127 1.00 87.38 100 ALA A O 1
ATOM 776 N N . LEU A 1 101 ? 6.017 7.581 -8.627 1.00 88.19 101 LEU A N 1
ATOM 777 C CA . LEU A 1 101 ? 5.278 8.058 -7.465 1.00 88.19 101 LEU A CA 1
ATOM 778 C C . LEU A 1 101 ? 5.389 9.590 -7.361 1.00 88.19 101 LEU A C 1
ATOM 780 O O . LEU A 1 101 ? 6.499 10.119 -7.472 1.00 88.19 101 LEU A O 1
ATOM 784 N N . PRO A 1 102 ? 4.274 10.307 -7.132 1.00 88.56 102 PRO A N 1
ATOM 785 C CA . PRO A 1 102 ? 4.302 11.747 -6.922 1.00 88.56 102 PRO A CA 1
ATOM 786 C C . PRO A 1 102 ? 5.234 12.161 -5.779 1.00 88.56 102 PRO A C 1
ATOM 788 O O . PRO A 1 102 ? 5.442 11.426 -4.810 1.00 88.56 102 PRO A O 1
ATOM 791 N N . GLU A 1 103 ? 5.744 13.383 -5.852 1.00 88.75 103 GLU A N 1
ATOM 792 C CA . GLU A 1 103 ? 6.420 14.030 -4.727 1.00 88.75 103 GLU A CA 1
ATOM 793 C C . GLU A 1 103 ? 5.526 14.027 -3.475 1.00 88.75 103 GLU A C 1
ATOM 795 O O . GLU A 1 103 ? 4.324 14.267 -3.574 1.00 88.75 103 GLU A O 1
ATOM 800 N N . GLY A 1 104 ? 6.106 13.722 -2.311 1.00 90.38 104 GLY A N 1
ATOM 801 C CA . GLY A 1 104 ? 5.367 13.565 -1.052 1.00 90.38 104 GLY A CA 1
ATOM 802 C C . GLY A 1 104 ? 4.733 12.184 -0.850 1.00 90.38 104 GLY A C 1
ATOM 803 O O . GLY A 1 104 ? 4.158 11.930 0.206 1.00 90.38 104 GLY A O 1
ATOM 804 N N . SER A 1 105 ? 4.862 11.251 -1.807 1.00 92.06 105 SER A N 1
ATOM 805 C CA . SER A 1 105 ? 4.302 9.895 -1.656 1.00 92.06 105 SER A CA 1
ATOM 806 C C . SER A 1 105 ? 4.865 9.154 -0.453 1.00 92.06 105 SER A C 1
ATOM 808 O O . SER A 1 105 ? 4.139 8.382 0.155 1.00 92.06 105 SER A O 1
ATOM 810 N N . LYS A 1 106 ? 6.128 9.394 -0.082 1.00 92.50 106 LYS A N 1
ATOM 811 C CA . LYS A 1 106 ? 6.741 8.769 1.095 1.00 92.50 106 LYS A CA 1
ATOM 812 C C . LYS A 1 106 ? 6.028 9.195 2.379 1.00 92.50 106 LYS A C 1
ATOM 814 O O . LYS A 1 106 ? 5.575 8.336 3.125 1.00 92.50 106 LYS A O 1
ATOM 819 N N . ASP A 1 107 ? 5.894 10.500 2.602 1.00 93.56 107 ASP A N 1
ATOM 820 C CA . ASP A 1 107 ? 5.238 11.034 3.799 1.00 93.56 107 ASP A CA 1
ATOM 821 C C . ASP A 1 107 ? 3.754 10.665 3.810 1.00 93.56 107 ASP A C 1
ATOM 823 O O . ASP A 1 107 ? 3.219 10.233 4.826 1.00 93.56 107 ASP A O 1
ATOM 827 N N . SER A 1 108 ? 3.096 10.733 2.648 1.00 95.12 108 SER A N 1
ATOM 828 C CA . SER A 1 108 ? 1.713 10.285 2.502 1.00 95.12 108 SER A CA 1
ATOM 829 C C . SER A 1 108 ? 1.533 8.801 2.812 1.00 95.12 108 SER A C 1
ATOM 831 O O . SER A 1 108 ? 0.489 8.435 3.346 1.00 95.12 108 SER A O 1
ATOM 833 N N . PHE A 1 109 ? 2.485 7.954 2.424 1.00 96.62 109 PHE A N 1
ATOM 834 C CA . PHE A 1 109 ? 2.422 6.521 2.676 1.00 96.62 109 PHE A CA 1
ATOM 835 C C . PHE A 1 109 ? 2.711 6.207 4.147 1.00 96.62 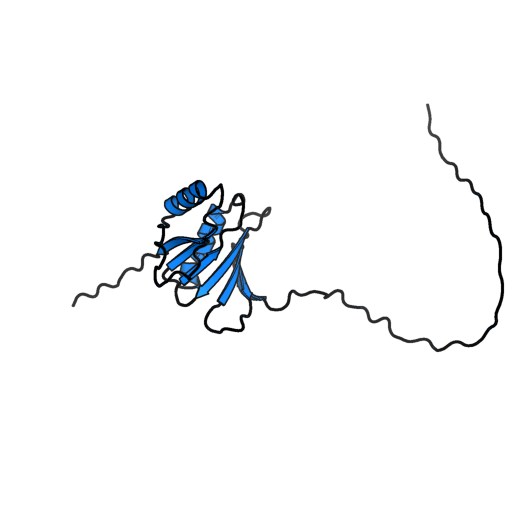109 PHE A C 1
ATOM 837 O O . PHE A 1 109 ? 2.075 5.323 4.703 1.00 96.62 109 PHE A O 1
ATOM 844 N N . ALA A 1 110 ? 3.589 6.970 4.806 1.00 96.06 110 ALA A N 1
ATOM 845 C CA . ALA A 1 110 ? 3.809 6.854 6.248 1.00 96.06 110 ALA A CA 1
ATOM 846 C C . ALA A 1 110 ? 2.514 7.106 7.037 1.00 96.06 110 ALA A C 1
ATOM 848 O O . ALA A 1 110 ? 2.130 6.283 7.858 1.00 96.06 110 ALA A O 1
ATOM 849 N N . VAL A 1 111 ? 1.764 8.162 6.701 1.00 96.88 111 VAL A N 1
ATOM 850 C CA . VAL A 1 111 ? 0.469 8.433 7.360 1.00 96.88 111 VAL A CA 1
ATOM 851 C C . VAL A 1 111 ? -0.559 7.340 7.073 1.00 96.88 111 VAL A C 1
ATOM 853 O O . VAL A 1 111 ? -1.383 7.014 7.920 1.00 96.88 111 VAL A O 1
ATOM 856 N N . LEU A 1 112 ? -0.529 6.763 5.869 1.00 97.56 112 LEU A N 1
ATOM 857 C CA . LEU A 1 112 ? -1.385 5.629 5.528 1.00 97.56 11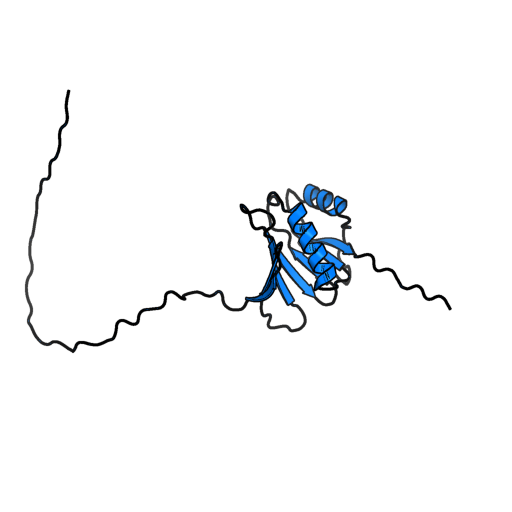2 LEU A CA 1
ATOM 858 C C . LEU A 1 112 ? -1.058 4.393 6.384 1.00 97.56 112 LEU A C 1
ATOM 860 O O . LEU A 1 112 ? -1.983 3.673 6.753 1.00 97.56 112 LEU A O 1
ATOM 864 N N . LEU A 1 113 ? 0.219 4.152 6.703 1.00 97.88 113 LEU A N 1
ATOM 865 C CA . LEU A 1 113 ? 0.624 3.076 7.613 1.00 97.88 113 LEU A CA 1
ATOM 866 C C . LEU A 1 113 ? 0.155 3.342 9.045 1.00 97.88 113 LEU A C 1
ATOM 868 O O . LEU A 1 113 ? -0.444 2.451 9.636 1.00 97.88 113 LEU A O 1
ATOM 872 N N . GLU A 1 114 ? 0.328 4.565 9.553 1.00 97.00 114 GLU A N 1
ATOM 873 C CA . GLU A 1 114 ? -0.196 4.968 10.869 1.00 97.00 114 GLU A CA 1
ATOM 874 C C . GLU A 1 114 ? -1.718 4.746 10.945 1.00 97.00 114 GLU A C 1
ATOM 876 O O . GLU A 1 114 ? -2.224 4.121 11.871 1.00 97.00 114 GLU A O 1
ATOM 881 N N . PHE A 1 115 ? -2.464 5.157 9.914 1.00 97.62 115 PHE A N 1
ATOM 882 C CA . PHE A 1 115 ? -3.902 4.892 9.822 1.00 97.62 115 PHE A CA 1
ATOM 883 C C . PHE A 1 115 ? -4.236 3.392 9.806 1.00 97.62 115 PHE A C 1
ATOM 885 O O . PHE A 1 115 ? -5.200 2.962 10.444 1.00 97.62 115 PHE A O 1
ATOM 892 N N . ALA A 1 116 ? -3.461 2.585 9.076 1.00 98.00 116 ALA A N 1
ATOM 893 C CA . ALA A 1 116 ? -3.668 1.142 9.015 1.00 98.00 116 ALA A CA 1
ATOM 894 C C . ALA A 1 116 ? -3.472 0.476 10.390 1.00 98.00 116 ALA A C 1
ATOM 896 O O . ALA A 1 116 ? -4.220 -0.438 10.741 1.00 98.00 116 ALA A O 1
ATOM 897 N N . GLU A 1 117 ? -2.507 0.953 11.170 1.00 96.88 117 GLU A N 1
ATOM 898 C CA . GLU A 1 117 ? -2.211 0.457 12.513 1.00 96.88 117 GLU A CA 1
ATOM 899 C C . GLU A 1 117 ? -3.234 0.934 13.550 1.00 96.88 117 GLU A C 1
ATOM 901 O O . GLU A 1 117 ? -3.855 0.128 14.245 1.00 96.88 117 GLU A O 1
ATOM 906 N N . GLU A 1 118 ? -3.452 2.244 13.631 1.00 95.88 118 GLU A N 1
ATOM 907 C CA . GLU A 1 118 ? -4.210 2.859 14.719 1.00 95.88 118 GLU A CA 1
ATOM 908 C C . GLU A 1 118 ? -5.722 2.790 14.519 1.00 95.88 118 GLU A C 1
ATOM 910 O O . GLU A 1 118 ? -6.461 2.693 15.493 1.00 95.88 118 GLU A O 1
ATOM 915 N N . GLN A 1 119 ? -6.199 2.885 13.274 1.00 96.44 119 GLN A N 1
ATOM 916 C CA . GLN A 1 119 ? -7.635 2.987 12.985 1.00 96.44 119 GLN A CA 1
ATOM 917 C C . GLN A 1 119 ? -8.210 1.684 12.437 1.00 96.44 119 GLN A C 1
ATOM 919 O O . GLN A 1 119 ? -9.373 1.363 12.684 1.00 96.44 119 GLN A O 1
ATOM 924 N N . LEU A 1 120 ? -7.418 0.938 11.660 1.00 96.12 120 LEU A N 1
ATOM 925 C CA . LEU A 1 120 ? -7.844 -0.349 11.107 1.00 96.12 120 LEU A CA 1
ATOM 926 C C . LEU A 1 120 ? -7.342 -1.552 11.914 1.00 96.12 120 LEU A C 1
ATOM 928 O O . LEU A 1 120 ? -7.875 -2.644 11.716 1.00 96.12 120 LEU A O 1
ATOM 932 N N . HIS A 1 121 ? -6.356 -1.370 12.800 1.00 95.88 121 HIS A N 1
ATOM 933 C CA . HIS A 1 121 ? -5.757 -2.433 13.615 1.00 95.88 121 HIS A CA 1
ATOM 934 C C . HIS A 1 121 ? -5.351 -3.667 12.799 1.00 95.88 121 HIS A C 1
ATOM 936 O O . HIS A 1 121 ? -5.552 -4.813 13.216 1.00 95.88 121 HIS A O 1
ATOM 942 N N . VAL A 1 122 ? -4.802 -3.445 11.601 1.00 96.88 122 VAL A N 1
ATOM 943 C CA . VAL A 1 122 ? -4.369 -4.549 10.739 1.00 96.88 122 VAL A CA 1
ATOM 944 C C . VAL A 1 122 ? -3.096 -5.196 11.286 1.00 96.88 122 VAL A C 1
ATOM 946 O O . VAL A 1 122 ? -2.310 -4.569 11.990 1.00 96.88 122 VAL A O 1
ATOM 949 N N . ASP A 1 123 ? -2.898 -6.475 10.978 1.00 95.88 123 ASP A N 1
ATOM 950 C CA . ASP A 1 123 ? -1.658 -7.202 11.281 1.00 95.88 123 ASP A CA 1
ATOM 951 C C . ASP A 1 123 ? -0.604 -6.930 10.199 1.00 95.88 123 ASP A C 1
ATOM 953 O O . ASP A 1 123 ? 0.585 -6.760 10.470 1.00 95.88 123 ASP A O 1
ATOM 957 N N . HIS A 1 124 ? -1.066 -6.882 8.946 1.00 96.94 124 HIS A N 1
ATOM 958 C CA . HIS A 1 124 ? -0.207 -6.820 7.774 1.00 96.94 124 HIS A CA 1
ATOM 959 C C . HIS A 1 124 ? -0.695 -5.782 6.768 1.00 96.94 124 HIS A C 1
ATOM 961 O O . HIS A 1 124 ? -1.891 -5.671 6.476 1.00 96.94 124 HIS A O 1
ATOM 967 N N . VAL A 1 125 ? 0.259 -5.098 6.147 1.00 98.38 125 VAL A N 1
ATOM 968 C CA . VAL A 1 125 ? 0.046 -4.266 4.967 1.00 98.38 125 VAL A CA 1
ATOM 969 C C . VAL A 1 125 ? 0.765 -4.905 3.792 1.00 98.38 125 VAL A C 1
ATOM 971 O O . VAL A 1 125 ? 1.973 -5.110 3.815 1.00 98.38 125 VAL A O 1
ATOM 974 N N . PHE A 1 126 ? 0.029 -5.197 2.731 1.00 98.31 126 PHE A N 1
ATOM 975 C CA . PHE A 1 126 ? 0.572 -5.642 1.460 1.00 98.31 126 PHE A CA 1
ATOM 976 C C . PHE A 1 126 ? 0.534 -4.494 0.464 1.00 98.31 126 PHE A C 1
ATOM 978 O O . PHE A 1 126 ? -0.494 -3.844 0.297 1.00 98.31 126 PHE A O 1
ATOM 985 N N . ILE A 1 127 ? 1.618 -4.300 -0.274 1.00 97.81 127 ILE A N 1
ATOM 986 C CA . ILE A 1 127 ? 1.592 -3.511 -1.504 1.00 97.81 127 ILE A CA 1
ATOM 987 C C . ILE A 1 127 ? 1.645 -4.431 -2.714 1.00 97.81 127 ILE A C 1
ATOM 989 O O . ILE A 1 127 ? 2.243 -5.509 -2.665 1.00 97.81 127 ILE A O 1
ATOM 993 N N . CYS A 1 128 ? 1.052 -3.995 -3.820 1.00 96.06 128 CYS A N 1
ATOM 994 C CA . CYS A 1 128 ? 1.152 -4.708 -5.083 1.00 96.06 128 CYS A CA 1
ATOM 995 C C . CYS A 1 128 ? 1.321 -3.776 -6.281 1.00 96.06 128 CYS A C 1
ATOM 997 O O . CYS A 1 128 ? 0.817 -2.654 -6.304 1.00 96.06 128 CYS A O 1
ATOM 999 N N . PHE A 1 129 ? 2.047 -4.257 -7.288 1.00 95.88 129 PHE A N 1
ATOM 1000 C CA . PHE A 1 129 ? 2.220 -3.580 -8.571 1.00 95.88 129 PHE A CA 1
ATOM 1001 C C . PHE A 1 129 ? 2.493 -4.593 -9.685 1.00 95.88 129 PHE A C 1
ATOM 1003 O O . PHE A 1 129 ? 2.952 -5.709 -9.437 1.00 95.88 129 PHE A O 1
ATOM 1010 N N . HIS A 1 130 ? 2.231 -4.212 -10.935 1.00 95.00 130 HIS A N 1
ATOM 1011 C CA . HIS A 1 130 ? 2.449 -5.093 -12.083 1.00 95.00 130 HIS A CA 1
ATOM 1012 C C . HIS A 1 130 ? 3.936 -5.465 -12.237 1.00 95.00 130 HIS A C 1
ATOM 1014 O O . HIS A 1 130 ? 4.810 -4.596 -12.263 1.00 95.00 130 HIS A O 1
ATOM 1020 N N . LYS A 1 131 ? 4.252 -6.758 -12.380 1.00 92.62 131 LYS A N 1
ATOM 1021 C CA . LYS A 1 131 ? 5.643 -7.256 -12.334 1.00 92.62 131 LYS A CA 1
ATOM 1022 C C . LYS A 1 131 ? 6.512 -6.832 -13.530 1.00 92.62 131 LYS A C 1
ATOM 1024 O O . LYS A 1 131 ? 7.739 -6.884 -13.444 1.00 92.62 131 LYS A O 1
ATOM 1029 N N . ASN A 1 132 ? 5.888 -6.407 -14.630 1.00 93.19 132 ASN A N 1
ATOM 1030 C CA . ASN A 1 132 ? 6.574 -5.967 -15.855 1.00 93.19 132 ASN A CA 1
ATOM 1031 C C . ASN A 1 132 ? 6.772 -4.442 -15.937 1.00 93.19 132 ASN A C 1
ATOM 1033 O O . ASN A 1 132 ? 6.976 -3.923 -17.025 1.00 93.19 132 ASN A O 1
ATOM 1037 N N . ARG A 1 133 ? 6.662 -3.713 -14.822 1.00 93.44 133 ARG A N 1
ATOM 1038 C CA . ARG A 1 133 ? 6.970 -2.278 -14.789 1.00 93.44 133 ARG A CA 1
ATOM 1039 C C . ARG A 1 133 ? 8.466 -2.014 -14.984 1.00 93.44 133 ARG A C 1
ATOM 1041 O O . ARG A 1 133 ? 9.287 -2.693 -14.364 1.00 93.44 133 ARG A O 1
ATOM 1048 N N . ASP A 1 134 ? 8.801 -0.975 -15.746 1.00 94.12 134 ASP A N 1
ATOM 1049 C CA . ASP A 1 134 ? 10.191 -0.547 -15.969 1.00 94.12 134 ASP A CA 1
ATOM 1050 C C . ASP A 1 134 ? 10.859 -0.049 -14.676 1.00 94.12 134 ASP A C 1
ATOM 1052 O O . ASP A 1 134 ? 12.042 -0.281 -14.437 1.00 94.12 134 ASP A O 1
ATOM 1056 N N . ASP A 1 135 ? 10.081 0.565 -13.780 1.00 94.44 135 ASP A N 1
ATOM 1057 C CA . ASP A 1 135 ? 10.523 1.078 -12.481 1.00 94.44 135 ASP A CA 1
ATOM 1058 C C . ASP A 1 135 ? 10.440 0.044 -11.340 1.00 94.44 135 ASP A C 1
ATOM 1060 O O . ASP A 1 135 ? 10.658 0.386 -10.175 1.00 94.44 135 ASP A O 1
ATOM 1064 N N . ARG A 1 136 ? 10.201 -1.244 -11.646 1.00 95.38 136 ARG A N 1
ATOM 1065 C CA . ARG A 1 136 ? 10.094 -2.328 -10.646 1.00 95.38 136 ARG A CA 1
ATOM 1066 C C . ARG A 1 136 ? 11.242 -2.323 -9.640 1.00 95.38 136 ARG A C 1
ATOM 1068 O O . ARG A 1 136 ? 11.009 -2.441 -8.441 1.00 95.38 136 ARG A O 1
ATOM 1075 N N . ALA A 1 137 ? 12.483 -2.244 -10.118 1.00 95.69 137 ALA A N 1
ATOM 1076 C CA . ALA A 1 137 ? 13.655 -2.323 -9.248 1.00 95.69 137 ALA A CA 1
ATOM 1077 C C . ALA A 1 137 ? 13.730 -1.137 -8.273 1.00 95.69 137 ALA A C 1
ATOM 1079 O O . ALA A 1 137 ? 14.145 -1.310 -7.127 1.00 95.69 137 ALA A O 1
ATOM 1080 N N . ALA A 1 138 ? 13.299 0.049 -8.713 1.00 94.75 138 ALA A N 1
ATOM 1081 C CA . ALA A 1 138 ? 13.222 1.228 -7.863 1.00 94.75 138 ALA A CA 1
ATOM 1082 C C . ALA A 1 138 ? 12.136 1.062 -6.792 1.00 94.75 138 ALA A C 1
ATOM 1084 O O . ALA A 1 138 ? 12.411 1.323 -5.627 1.00 94.75 138 ALA A O 1
ATOM 1085 N N . LEU A 1 139 ? 10.953 0.551 -7.152 1.00 95.75 139 LEU A N 1
ATOM 1086 C CA . LEU A 1 139 ? 9.877 0.277 -6.191 1.00 95.75 139 LEU A CA 1
ATOM 1087 C C . LEU A 1 139 ? 10.306 -0.729 -5.124 1.00 95.75 139 LEU A C 1
ATOM 1089 O O . LEU A 1 139 ? 10.184 -0.440 -3.937 1.00 95.75 139 LEU A O 1
ATOM 1093 N N . LEU A 1 140 ? 10.865 -1.871 -5.540 1.00 96.56 140 LEU A N 1
ATOM 1094 C CA . LEU A 1 140 ? 11.365 -2.895 -4.618 1.00 96.56 140 LEU A CA 1
ATOM 1095 C C . LEU A 1 140 ? 12.365 -2.303 -3.624 1.00 96.56 140 LEU A C 1
ATOM 1097 O O . LEU A 1 140 ? 12.262 -2.540 -2.426 1.00 96.56 140 LEU A O 1
ATOM 1101 N N . ARG A 1 141 ? 13.308 -1.493 -4.117 1.00 96.38 141 ARG A N 1
ATOM 1102 C CA . ARG A 1 141 ? 14.294 -0.818 -3.273 1.00 96.38 141 ARG A CA 1
ATOM 1103 C C . ARG A 1 141 ? 13.630 0.162 -2.302 1.00 96.38 141 ARG A C 1
ATOM 1105 O O . ARG A 1 141 ? 13.926 0.117 -1.115 1.00 96.38 141 ARG A O 1
ATOM 1112 N N . THR A 1 142 ? 12.746 1.028 -2.791 1.00 95.19 142 THR A N 1
ATOM 1113 C CA . THR A 1 142 ? 12.069 2.042 -1.970 1.00 95.19 142 THR A CA 1
ATOM 1114 C C . THR A 1 142 ? 11.276 1.411 -0.837 1.00 95.19 142 THR A C 1
ATOM 1116 O O . THR A 1 142 ? 11.442 1.806 0.312 1.00 95.19 142 THR A O 1
ATOM 1119 N N . PHE A 1 143 ? 10.444 0.416 -1.137 1.00 97.00 143 PHE A N 1
ATOM 1120 C CA . PHE A 1 143 ? 9.616 -0.216 -0.116 1.00 97.00 143 PHE A CA 1
ATOM 1121 C C . PHE A 1 143 ? 10.425 -1.133 0.801 1.00 97.00 143 PHE A C 1
ATOM 1123 O O . PHE A 1 143 ? 10.131 -1.194 1.990 1.00 97.00 143 PHE A O 1
ATOM 1130 N N . SER A 1 144 ? 11.506 -1.746 0.311 1.00 97.44 144 SER A N 1
ATOM 1131 C CA . SER A 1 144 ? 12.444 -2.468 1.177 1.00 97.44 144 SER A CA 1
ATOM 1132 C C . SER A 1 144 ? 13.085 -1.553 2.223 1.00 97.44 144 SER A C 1
ATOM 1134 O O . SER A 1 144 ? 13.178 -1.941 3.382 1.00 97.44 144 SER A O 1
ATOM 1136 N N . PHE A 1 145 ? 13.432 -0.310 1.868 1.00 95.94 145 PHE A N 1
ATOM 1137 C CA . PHE A 1 145 ? 13.901 0.679 2.848 1.00 95.94 145 PHE A CA 1
ATOM 1138 C C . PHE A 1 145 ? 12.834 1.105 3.865 1.00 95.94 145 PHE A C 1
ATOM 1140 O O . PHE A 1 145 ? 13.188 1.582 4.938 1.00 95.94 145 PHE A O 1
ATOM 1147 N N . LEU A 1 146 ? 11.548 0.944 3.542 1.00 95.19 146 LEU A N 1
ATOM 1148 C CA . LEU A 1 146 ? 10.435 1.169 4.470 1.00 95.19 146 LEU A CA 1
ATOM 1149 C C . LEU A 1 146 ? 10.115 -0.073 5.323 1.00 95.19 146 LEU A C 1
ATOM 1151 O O . LEU A 1 146 ? 9.143 -0.054 6.067 1.00 95.19 146 LEU A O 1
ATOM 1155 N N . GLY A 1 147 ? 10.902 -1.148 5.209 1.00 96.62 147 GLY A N 1
ATOM 1156 C CA . GLY A 1 147 ? 10.706 -2.390 5.960 1.00 96.62 147 GLY A CA 1
ATOM 1157 C C . GLY A 1 147 ? 9.790 -3.409 5.280 1.00 96.62 147 GLY A C 1
ATOM 1158 O O . GLY A 1 147 ? 9.440 -4.407 5.897 1.00 96.62 147 GLY A O 1
ATOM 1159 N N . PHE A 1 148 ? 9.392 -3.193 4.021 1.00 98.12 148 PHE A N 1
ATOM 1160 C CA . PHE A 1 148 ? 8.618 -4.193 3.287 1.00 98.12 148 PHE A CA 1
ATOM 1161 C C . PHE A 1 148 ? 9.508 -5.311 2.744 1.00 98.12 148 PHE A C 1
ATOM 1163 O O . PHE A 1 148 ? 10.543 -5.070 2.119 1.00 98.12 148 PHE A O 1
ATOM 1170 N N . GLU A 1 149 ? 9.028 -6.541 2.845 1.00 97.81 149 GLU A N 1
ATOM 1171 C CA . GLU A 1 149 ? 9.708 -7.728 2.340 1.00 97.81 149 GLU A CA 1
ATOM 1172 C C . GLU A 1 149 ? 8.985 -8.312 1.127 1.00 97.81 149 GLU A C 1
ATOM 1174 O O . GLU A 1 149 ? 7.758 -8.273 1.029 1.00 97.81 149 GLU A O 1
ATOM 1179 N N . ILE A 1 150 ? 9.734 -8.872 0.175 1.00 97.06 150 ILE A N 1
ATOM 1180 C CA . ILE A 1 150 ? 9.147 -9.497 -1.018 1.00 97.06 150 ILE A CA 1
ATOM 1181 C C . ILE A 1 150 ? 8.379 -10.757 -0.613 1.00 97.06 150 ILE A C 1
ATOM 1183 O O . ILE A 1 150 ? 8.941 -11.678 -0.021 1.00 97.06 150 ILE A O 1
ATOM 1187 N N . VAL A 1 151 ? 7.117 -10.847 -1.031 1.00 96.69 151 VAL A N 1
ATOM 1188 C CA . VAL A 1 151 ? 6.283 -12.022 -0.771 1.00 96.69 151 VAL A CA 1
ATOM 1189 C C . VAL A 1 151 ? 6.418 -13.028 -1.906 1.00 96.69 151 VAL A C 1
ATOM 1191 O O . VAL A 1 151 ? 6.296 -12.697 -3.089 1.00 96.69 151 VAL A O 1
ATOM 1194 N N . ARG A 1 152 ? 6.649 -14.294 -1.551 1.00 91.38 152 ARG A N 1
ATOM 1195 C CA . ARG A 1 152 ? 6.758 -15.377 -2.534 1.00 91.38 152 ARG A CA 1
ATOM 1196 C C . ARG A 1 152 ? 5.402 -15.651 -3.203 1.00 91.38 152 ARG A C 1
ATOM 1198 O O . ARG A 1 152 ? 4.381 -15.697 -2.512 1.00 91.38 152 ARG A O 1
ATOM 1205 N N . PRO A 1 153 ? 5.367 -15.903 -4.525 1.00 89.25 153 PRO A N 1
ATOM 1206 C CA . PRO A 1 153 ? 4.154 -16.361 -5.194 1.00 89.25 153 PRO A CA 1
ATOM 1207 C C . PRO A 1 153 ? 3.581 -17.615 -4.522 1.00 89.25 153 PRO A C 1
ATOM 1209 O O . PRO A 1 153 ? 4.324 -18.531 -4.178 1.00 89.25 153 PRO A O 1
ATOM 1212 N N . GLY A 1 154 ? 2.258 -17.657 -4.349 1.00 88.94 154 GLY A N 1
ATOM 1213 C CA . GLY A 1 154 ? 1.570 -18.764 -3.676 1.00 88.94 154 GLY A CA 1
ATOM 1214 C C . GLY A 1 154 ? 1.436 -18.617 -2.156 1.00 88.94 154 GLY A C 1
ATOM 1215 O O . GLY A 1 154 ? 0.867 -19.506 -1.528 1.00 88.94 154 GLY A O 1
ATOM 1216 N N . HIS A 1 155 ? 1.905 -17.511 -1.567 1.00 91.62 155 HIS A N 1
ATOM 1217 C CA . HIS A 1 155 ? 1.668 -17.205 -0.155 1.00 91.62 155 HIS A CA 1
ATOM 1218 C C . HIS A 1 155 ? 0.157 -17.160 0.161 1.00 91.62 155 HIS A C 1
ATOM 1220 O O . HIS A 1 155 ? -0.589 -16.521 -0.583 1.00 91.62 155 HIS A O 1
ATOM 1226 N N . PRO A 1 156 ? -0.319 -17.787 1.256 1.00 92.12 156 PRO A N 1
ATOM 1227 C CA . PRO A 1 156 ? -1.753 -17.960 1.525 1.00 92.12 156 PRO A CA 1
ATOM 1228 C C . PRO A 1 156 ? -2.521 -16.644 1.709 1.00 92.12 156 PRO A C 1
ATOM 1230 O O . PRO A 1 156 ? -3.701 -16.577 1.376 1.00 92.12 156 PRO A O 1
ATOM 1233 N N . LEU A 1 157 ? -1.854 -15.593 2.200 1.00 90.88 157 LEU A N 1
ATOM 1234 C CA . LEU A 1 157 ? -2.443 -14.257 2.362 1.00 90.88 157 LEU A CA 1
ATOM 1235 C C . LEU A 1 157 ? -2.413 -13.407 1.082 1.00 90.88 157 LEU A C 1
ATOM 1237 O O . LEU A 1 157 ? -2.924 -12.294 1.086 1.00 90.88 157 LEU A O 1
ATOM 1241 N N . VAL A 1 158 ? -1.816 -13.883 -0.013 1.00 90.25 158 VAL A N 1
ATOM 1242 C CA . VAL A 1 158 ? -1.707 -13.112 -1.258 1.00 90.25 158 VAL A CA 1
ATOM 1243 C C . VAL A 1 158 ? -2.718 -13.621 -2.289 1.00 90.25 158 VAL A C 1
ATOM 1245 O O . VAL A 1 158 ? -2.741 -14.818 -2.587 1.00 90.25 158 VAL A O 1
ATOM 1248 N N . PRO A 1 159 ? -3.542 -12.736 -2.887 1.00 88.19 159 PRO A N 1
ATOM 1249 C CA . PRO A 1 159 ? -4.445 -13.117 -3.967 1.00 88.19 159 PRO A CA 1
ATOM 1250 C C . PRO A 1 159 ? -3.707 -13.784 -5.134 1.00 88.19 159 PRO A C 1
ATOM 1252 O O . PRO A 1 159 ? -2.595 -13.395 -5.493 1.00 88.19 159 PRO A O 1
ATOM 1255 N N . LYS A 1 160 ? -4.350 -14.757 -5.792 1.00 90.00 160 LYS A N 1
ATOM 1256 C CA . LYS A 1 160 ? -3.801 -15.419 -6.987 1.00 90.00 160 LYS A CA 1
ATOM 1257 C C . LYS A 1 160 ? -3.759 -14.447 -8.174 1.00 90.00 160 LYS A C 1
ATOM 1259 O O . LYS A 1 160 ? -4.671 -14.420 -8.994 1.00 90.00 160 LYS A O 1
ATOM 1264 N N . ARG A 1 161 ? -2.687 -13.661 -8.255 1.00 90.50 161 ARG A N 1
ATOM 1265 C CA . ARG A 1 161 ? -2.407 -12.683 -9.313 1.00 90.50 161 ARG A CA 1
ATOM 1266 C C . ARG A 1 161 ? -0.985 -12.869 -9.855 1.00 90.50 161 ARG A C 1
ATOM 1268 O O . ARG A 1 161 ? -0.049 -12.261 -9.339 1.00 90.50 161 ARG A O 1
ATOM 1275 N N . PRO A 1 162 ? -0.785 -13.737 -10.865 1.00 90.12 162 PRO A N 1
ATOM 1276 C CA . PRO A 1 162 ? 0.548 -14.051 -11.389 1.00 90.12 162 PRO A CA 1
ATOM 1277 C C . PRO A 1 162 ? 1.191 -12.893 -12.173 1.00 90.12 162 PRO A C 1
ATOM 1279 O O . PRO A 1 162 ? 2.376 -12.954 -12.504 1.00 90.12 162 PRO A O 1
ATOM 1282 N N . ASP A 1 163 ? 0.417 -11.865 -12.509 1.00 92.75 163 ASP A N 1
ATOM 1283 C CA . ASP A 1 163 ? 0.813 -10.616 -13.164 1.00 92.75 163 ASP A CA 1
ATOM 1284 C C . ASP A 1 163 ? 1.401 -9.579 -12.189 1.00 92.75 163 ASP A C 1
ATOM 1286 O O . ASP A 1 163 ? 2.070 -8.637 -12.619 1.00 92.75 163 ASP A O 1
ATOM 1290 N N . ALA A 1 164 ? 1.199 -9.759 -10.882 1.00 94.19 164 ALA A N 1
ATOM 1291 C CA . ALA A 1 164 ? 1.591 -8.801 -9.857 1.00 94.19 164 ALA A CA 1
ATOM 1292 C C . ALA A 1 164 ? 2.782 -9.284 -9.015 1.00 94.19 164 ALA A C 1
ATOM 1294 O O . ALA A 1 164 ? 2.977 -10.475 -8.773 1.00 94.19 164 ALA A O 1
ATOM 1295 N N . CYS A 1 165 ? 3.584 -8.325 -8.563 1.00 95.50 165 CYS A N 1
ATOM 1296 C CA . CYS A 1 165 ? 4.563 -8.491 -7.499 1.00 95.50 165 CYS A CA 1
ATOM 1297 C C . CYS A 1 165 ? 3.955 -7.959 -6.197 1.00 95.50 165 CYS A C 1
ATOM 1299 O O . CYS A 1 165 ? 3.271 -6.935 -6.223 1.00 95.50 165 CYS A O 1
ATOM 1301 N N . PHE A 1 166 ? 4.206 -8.651 -5.085 1.00 97.50 166 PHE A N 1
ATOM 1302 C CA . PHE A 1 166 ? 3.712 -8.281 -3.762 1.00 97.50 166 PHE A CA 1
ATOM 1303 C C . PHE A 1 166 ? 4.875 -8.088 -2.793 1.00 97.50 166 PHE A C 1
ATOM 1305 O O . PHE A 1 166 ? 5.839 -8.858 -2.814 1.00 97.50 166 PHE A O 1
ATOM 1312 N N . MET A 1 167 ? 4.753 -7.091 -1.922 1.00 98.31 167 MET A N 1
ATOM 1313 C CA . MET A 1 167 ? 5.611 -6.932 -0.749 1.00 98.31 167 MET A CA 1
ATOM 1314 C C . MET A 1 167 ? 4.739 -6.761 0.495 1.00 98.31 167 MET A C 1
ATOM 1316 O O . MET A 1 167 ? 3.629 -6.243 0.379 1.00 98.31 167 MET A O 1
ATOM 1320 N N . ALA A 1 168 ? 5.220 -7.197 1.655 1.00 98.19 168 ALA A N 1
ATOM 1321 C CA . ALA A 1 168 ? 4.489 -7.156 2.916 1.00 98.19 168 ALA A CA 1
ATOM 1322 C C . ALA A 1 168 ? 5.262 -6.388 3.985 1.00 98.19 168 ALA A C 1
ATOM 1324 O O . ALA A 1 168 ? 6.476 -6.520 4.085 1.00 98.19 168 ALA A O 1
ATOM 1325 N N . TYR A 1 169 ? 4.529 -5.636 4.790 1.00 98.19 169 TYR A N 1
ATOM 1326 C CA . TYR A 1 169 ? 4.967 -5.028 6.034 1.00 98.19 169 TYR A CA 1
ATOM 1327 C C . TYR A 1 169 ? 4.098 -5.591 7.154 1.00 98.19 169 TYR A C 1
ATOM 1329 O O . TYR A 1 169 ? 2.879 -5.695 6.997 1.00 98.19 169 TYR A O 1
ATOM 1337 N N . THR A 1 170 ? 4.719 -5.989 8.256 1.00 96.44 170 THR A N 1
ATOM 1338 C CA . THR A 1 170 ? 4.029 -6.547 9.423 1.00 96.44 170 THR A CA 1
ATOM 1339 C C . THR A 1 170 ? 4.267 -5.615 10.591 1.00 96.44 170 THR A C 1
ATOM 1341 O O . THR A 1 170 ? 5.417 -5.271 10.854 1.00 96.44 170 THR A O 1
ATOM 1344 N N . PHE A 1 171 ? 3.197 -5.207 11.267 1.00 94.81 171 PHE A N 1
ATOM 1345 C CA . PHE A 1 171 ? 3.326 -4.399 12.473 1.00 94.81 171 PHE A CA 1
ATOM 1346 C C . PHE A 1 171 ? 3.856 -5.266 13.615 1.00 94.81 171 PHE A C 1
ATOM 1348 O O . PHE A 1 171 ? 3.397 -6.395 13.815 1.00 94.81 171 PHE A O 1
ATOM 1355 N N . GLU A 1 172 ? 4.827 -4.749 14.361 1.00 86.94 172 GLU A N 1
ATOM 1356 C CA . GLU A 1 172 ? 5.301 -5.408 15.572 1.00 86.94 172 GLU A CA 1
ATOM 1357 C C . GLU A 1 172 ? 4.229 -5.258 16.649 1.00 86.94 172 GLU A C 1
ATOM 1359 O O . GLU A 1 172 ? 3.941 -4.160 17.114 1.00 86.94 172 GLU A O 1
ATOM 1364 N N . ARG A 1 173 ? 3.612 -6.369 17.046 1.00 76.56 173 ARG A N 1
ATOM 1365 C CA . ARG A 1 173 ? 2.798 -6.405 18.260 1.00 76.56 173 ARG A CA 1
ATOM 1366 C C . ARG A 1 173 ? 3.683 -6.936 19.364 1.00 76.56 173 ARG A C 1
ATOM 1368 O O . ARG A 1 173 ? 4.283 -7.997 19.185 1.00 76.56 173 ARG A O 1
ATOM 1375 N N . GLU A 1 174 ? 3.763 -6.232 20.492 1.00 60.69 174 GLU A N 1
ATOM 1376 C CA . GLU A 1 174 ? 4.302 -6.860 21.691 1.00 60.69 174 GLU A CA 1
ATOM 1377 C C . GLU A 1 174 ? 3.430 -8.093 21.953 1.00 60.69 174 GLU A C 1
ATOM 1379 O O . GLU A 1 174 ? 2.229 -8.001 22.212 1.00 60.69 174 GLU A O 1
ATOM 1384 N N . SER A 1 175 ? 3.988 -9.285 21.759 1.00 54.12 175 SER A N 1
ATOM 1385 C CA . SER A 1 175 ? 3.355 -10.470 22.303 1.00 54.12 175 SER A CA 1
ATOM 1386 C C . SER A 1 175 ? 3.481 -10.294 23.804 1.00 54.12 175 SER A C 1
ATOM 1388 O O . SER A 1 175 ? 4.597 -10.357 24.324 1.00 54.12 175 SER A O 1
ATOM 1390 N N . SER A 1 176 ? 2.372 -10.017 24.483 1.00 52.50 176 SER A N 1
ATOM 1391 C CA . SER A 1 176 ? 2.274 -10.116 25.933 1.00 52.50 176 SER A CA 1
ATOM 1392 C C . SER A 1 176 ? 2.599 -11.562 26.316 1.00 52.50 176 SER A C 1
ATOM 1394 O O . SER A 1 176 ? 1.723 -12.423 26.376 1.00 52.50 176 SER A O 1
ATOM 1396 N N . GLY A 1 177 ? 3.893 -11.850 26.445 1.00 49.28 177 GLY A N 1
ATOM 1397 C CA . GLY A 1 177 ? 4.428 -13.100 26.944 1.00 49.28 177 GLY A CA 1
ATOM 1398 C C . GLY A 1 177 ? 4.189 -13.133 28.440 1.00 49.28 177 GLY A C 1
ATOM 1399 O O . GLY A 1 177 ? 5.072 -12.793 29.220 1.00 49.28 177 GLY A O 1
ATOM 1400 N N . GLU A 1 178 ? 2.972 -13.492 28.826 1.00 51.03 178 GLU A N 1
ATOM 1401 C CA . GLU A 1 178 ? 2.713 -14.063 30.139 1.00 51.03 178 GLU A CA 1
ATOM 1402 C C . GLU A 1 178 ? 3.239 -15.506 30.091 1.00 51.03 178 GLU A C 1
ATOM 1404 O O . GLU A 1 178 ? 2.549 -16.425 29.654 1.00 51.03 178 GLU A O 1
ATOM 1409 N N . GLU A 1 179 ? 4.512 -15.691 30.447 1.00 53.41 179 GLU A N 1
ATOM 1410 C CA . GLU A 1 179 ? 4.999 -16.990 30.914 1.00 53.41 179 GLU A CA 1
ATOM 1411 C C . GLU A 1 179 ? 4.651 -17.091 32.408 1.00 53.41 179 GLU A C 1
ATOM 1413 O O . GLU A 1 179 ? 5.160 -16.317 33.222 1.00 53.41 179 GLU A O 1
ATOM 1418 N N . GLU A 1 180 ? 3.726 -17.999 32.729 1.00 41.38 180 GLU A N 1
ATOM 1419 C CA . GLU A 1 180 ? 3.432 -18.488 34.087 1.00 41.38 180 GLU A CA 1
ATOM 1420 C C . GLU A 1 180 ? 4.511 -19.472 34.565 1.00 41.38 180 GLU A C 1
ATOM 1422 O O . GLU A 1 180 ? 4.904 -20.359 33.768 1.00 41.38 180 GLU A O 1
#

Mean predicted aligned error: 14.25 Å

Nearest PDB structures (foldseek):
  4zgy-assembly1_B  TM=8.834E-01  e=1.597E-18  Homo sapiens
  5bwa-assembly1_B  TM=9.695E-01  e=5.926E-17  Homo sapiens
  4zgz-assembly1_B  TM=9.700E-01  e=1.158E-11 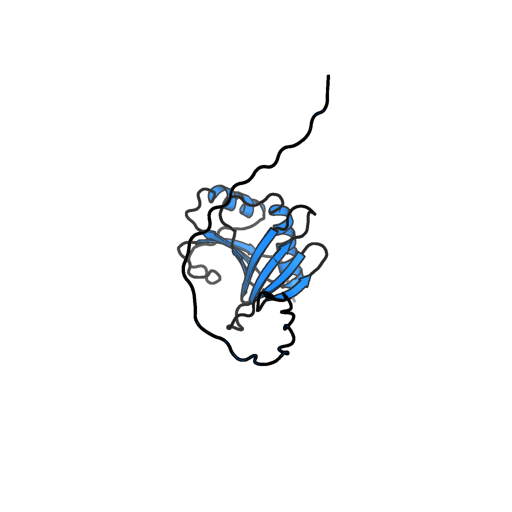 Homo sapiens
  1zo0-assembly1_A  TM=7.004E-01  e=1.596E-14  Rattus norvegicus
  6jiw-assembly1_A-2  TM=3.828E-01  e=2.012E-02  Staphylococcus aureus